Protein AF-0000000085119008 (afdb_homodimer)

Sequence (228 aa):
MEALIIVAHGSKIKSSNDEIIEISNKIKNKNENTFYAFLELSEPSFYDVLKEVVEKKYKKIKIFPYFLAAGKHVLADIPNIIKEFKTNHKDIEFTVLPHFGQCNGVEDLILSNSMEALIIVAHGSKIKSSNDEIIEISNKIKNKNENTFYAFLELSEPSFYDVLKEVVEKKYKKIKIFPYFLAAGKHVLADIPNIIKEFKTNHKDIEFTVLPHFGQCNGVEDLILSNS

Foldseek 3Di:
DEAEEEEEADDLDVVVVVVVVVVQVVVCVVVVRYHYAHCDNDDDHPLVVVVVSVVVVHQEYEYEYQDLDDDCCNPPVVVVSVVVVCVVCVRHHYHYDDYPNPDPCPVVVVVVVD/DEAEEEEEADDLDVVVVVVVVVVQVVVCVVPVRYHYAHCDNDDDHPLVVVVVSVVVVHQEYEYEYQDLDDDCCNPPVVVVSVVVVCVVCVRHHYHYDDYPNPDPCPVVVVVVVD

Organism: Aliarcobacter butzleri (strain RM4018) (NCBI:txid367737)

Solvent-accessible surface area (backbone atoms only — not comparable to full-atom values): 12170 Å² total; per-residue (Å²): 96,66,34,38,35,39,37,31,57,53,41,87,48,63,68,30,44,48,52,53,51,51,47,42,50,58,37,22,76,80,38,76,51,44,45,65,25,11,73,38,77,39,82,54,37,44,68,58,47,49,52,51,48,55,72,71,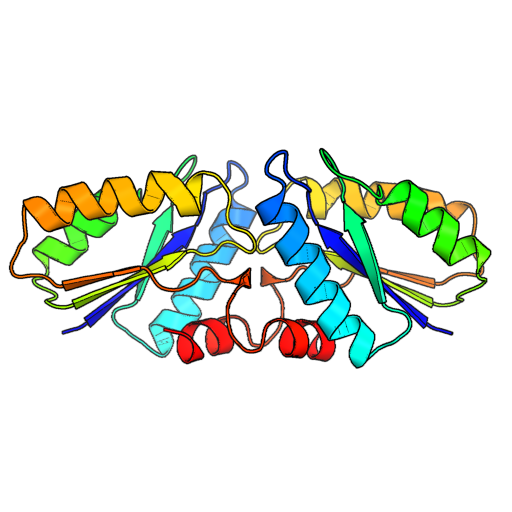63,41,40,30,41,35,34,37,38,63,33,68,53,61,48,65,57,65,72,41,54,52,55,53,57,49,49,58,49,44,74,77,33,75,82,39,48,77,44,80,45,73,33,49,56,67,37,80,56,51,51,57,46,52,58,74,65,103,98,66,34,38,36,40,38,31,57,51,41,87,48,62,68,27,44,48,52,54,52,50,46,44,50,60,36,22,76,80,38,76,50,44,45,66,24,10,72,38,76,39,82,55,37,44,68,59,46,50,53,53,47,55,72,69,63,41,40,32,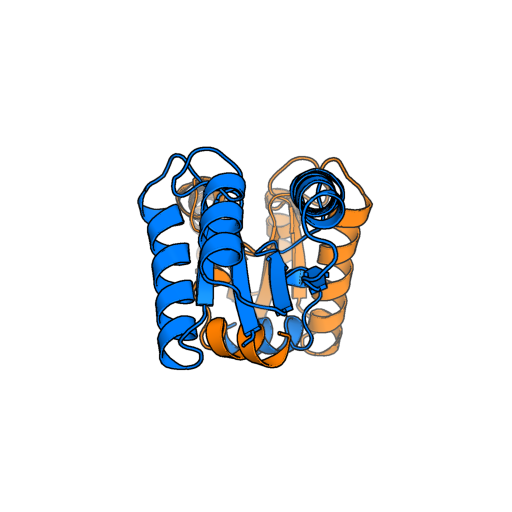40,36,34,36,39,62,34,68,52,60,48,64,57,64,72,41,53,50,56,54,56,50,49,59,51,44,72,77,34,77,82,38,46,77,44,80,44,73,35,49,54,68,38,80,56,50,53,58,46,52,56,74,63,102

Structure (mmCIF, N/CA/C/O backbone):
data_AF-0000000085119008-model_v1
#
loop_
_entity.id
_entity.type
_entity.pdbx_description
1 polymer 'Cobalamin biosynthesis protein CbiX'
#
loop_
_atom_site.group_PDB
_atom_site.id
_atom_site.type_symbol
_atom_site.label_atom_id
_atom_site.label_alt_id
_atom_site.label_comp_id
_atom_site.label_asym_id
_atom_site.label_entity_id
_atom_site.label_seq_id
_atom_site.pdbx_PDB_ins_code
_atom_site.Cartn_x
_atom_site.Cartn_y
_atom_site.Cartn_z
_atom_site.occupancy
_atom_site.B_iso_or_equiv
_atom_site.auth_seq_id
_atom_site.auth_comp_id
_atom_site.auth_asym_id
_atom_site.auth_atom_id
_atom_site.pdbx_PDB_model_num
ATOM 1 N N . MET A 1 1 ? -2.129 20.234 20.281 1 86.62 1 MET A N 1
ATOM 2 C CA . MET A 1 1 ? -2.947 19.234 19.609 1 86.62 1 MET A CA 1
ATOM 3 C C . MET A 1 1 ? -2.236 18.703 18.375 1 86.62 1 MET A C 1
ATOM 5 O O . MET A 1 1 ? -1.414 19.391 17.766 1 86.62 1 MET A O 1
ATOM 9 N N . GLU A 1 2 ? -2.383 17.422 18.094 1 95.75 2 GLU A N 1
ATOM 10 C CA . GLU A 1 2 ? -1.682 16.75 17 1 95.75 2 GLU A CA 1
ATOM 11 C C . GLU A 1 2 ? -2.654 16.297 15.914 1 95.75 2 GLU A C 1
ATOM 13 O O . GLU A 1 2 ? -3.75 15.828 16.203 1 95.75 2 GLU A O 1
ATOM 18 N N . ALA A 1 3 ? -2.23 16.562 14.68 1 97.69 3 ALA A N 1
ATOM 19 C CA . ALA A 1 3 ? -3.021 16.109 13.539 1 97.69 3 ALA A CA 1
ATOM 20 C C . ALA A 1 3 ? -2.271 15.047 12.742 1 97.69 3 ALA A C 1
ATOM 22 O O . ALA A 1 3 ? -1.038 15.047 12.695 1 97.69 3 ALA A O 1
ATOM 23 N N . LEU A 1 4 ? -3.008 14.117 12.211 1 98.31 4 LEU A N 1
ATOM 24 C CA . LEU A 1 4 ? -2.494 13.117 11.289 1 98.31 4 LEU A CA 1
ATOM 25 C C . LEU A 1 4 ? -3.113 13.289 9.906 1 98.31 4 LEU A C 1
ATOM 27 O O . LEU A 1 4 ? -4.336 13.344 9.766 1 98.31 4 LEU A O 1
ATOM 31 N N . ILE A 1 5 ? -2.238 13.469 8.922 1 98.44 5 ILE A N 1
ATOM 32 C CA . ILE A 1 5 ? -2.727 13.57 7.555 1 98.44 5 ILE A CA 1
ATOM 33 C C . ILE A 1 5 ? -2.287 12.344 6.758 1 98.44 5 ILE A C 1
ATOM 35 O O . ILE A 1 5 ? -1.089 12.109 6.57 1 98.44 5 ILE A O 1
ATOM 39 N N . ILE A 1 6 ? -3.273 11.547 6.301 1 98.25 6 ILE A N 1
ATOM 40 C CA . ILE A 1 6 ? -3.01 10.453 5.375 1 98.25 6 ILE A CA 1
ATOM 41 C C . ILE A 1 6 ? -2.955 10.984 3.947 1 98.25 6 ILE A C 1
ATOM 43 O O . ILE A 1 6 ? -3.949 11.5 3.43 1 98.25 6 ILE A O 1
ATOM 47 N N . VAL A 1 7 ? -1.794 10.82 3.277 1 98.19 7 VAL A N 1
ATOM 48 C CA . VAL A 1 7 ? -1.639 11.398 1.947 1 98.19 7 VAL A CA 1
ATOM 49 C C . VAL A 1 7 ? -1.483 10.289 0.912 1 98.19 7 VAL A C 1
ATOM 51 O O . VAL A 1 7 ? -0.557 9.477 0.996 1 98.19 7 VAL A O 1
ATOM 54 N N . ALA A 1 8 ? -2.367 10.273 0.006 1 96.06 8 ALA A N 1
ATOM 55 C CA . ALA A 1 8 ? -2.346 9.297 -1.079 1 96.06 8 ALA A CA 1
ATOM 56 C C . ALA A 1 8 ? -2.141 9.977 -2.428 1 96.06 8 ALA A C 1
ATOM 58 O O . ALA A 1 8 ? -2.182 11.211 -2.521 1 96.06 8 ALA A O 1
ATOM 59 N N . HIS A 1 9 ? -1.829 9.219 -3.385 1 92.44 9 HIS A N 1
ATOM 60 C CA . HIS A 1 9 ? -1.593 9.766 -4.719 1 92.44 9 HIS A CA 1
ATOM 61 C C . HIS A 1 9 ? -2.854 10.414 -5.281 1 92.44 9 HIS A C 1
ATOM 63 O O . HIS A 1 9 ? -2.832 11.578 -5.684 1 92.44 9 HIS A O 1
ATOM 69 N N . GLY A 1 10 ? -3.943 9.781 -5.344 1 92.38 10 GLY A N 1
ATOM 70 C CA . GLY A 1 10 ? -5.195 10.086 -6.016 1 92.38 10 GLY A CA 1
ATOM 71 C C . GLY A 1 10 ? -5.359 9.359 -7.336 1 92.38 10 GLY A C 1
ATOM 72 O O . GLY A 1 10 ? -4.375 8.945 -7.949 1 92.38 10 GLY A O 1
ATOM 73 N N . SER A 1 11 ? -6.602 9.094 -7.723 1 89.81 11 SER A N 1
ATOM 74 C CA . SER A 1 11 ? -6.918 8.336 -8.93 1 89.81 11 SER A CA 1
ATOM 75 C C . SER A 1 11 ? -8.086 8.961 -9.688 1 89.81 11 SER A C 1
ATOM 77 O O . SER A 1 11 ? -8.922 9.633 -9.094 1 89.81 11 SER A O 1
ATOM 79 N N . LYS A 1 12 ? -8.125 8.68 -11.023 1 90.88 12 LYS A N 1
ATOM 80 C CA . LYS A 1 12 ? -9.289 9.07 -11.805 1 90.88 12 LYS A CA 1
ATOM 81 C C . LYS A 1 12 ? -10.484 8.164 -11.508 1 90.88 12 LYS A C 1
ATOM 83 O O . LYS A 1 12 ? -11.625 8.516 -11.812 1 90.88 12 LYS A O 1
ATOM 88 N N . ILE A 1 13 ? -10.148 7.012 -10.969 1 88.25 13 ILE A N 1
ATOM 89 C CA . ILE A 1 13 ? -11.18 6.043 -10.617 1 88.25 13 ILE A CA 1
ATOM 90 C C . ILE A 1 13 ? -11.758 6.375 -9.242 1 88.25 13 ILE A C 1
ATOM 92 O O . ILE A 1 13 ? -11.07 6.23 -8.227 1 88.25 13 ILE A O 1
ATOM 96 N N . LYS A 1 14 ? -13.016 6.66 -9.172 1 92.25 14 LYS A N 1
ATOM 97 C CA . LYS A 1 14 ? -13.672 7.137 -7.957 1 92.25 14 LYS A CA 1
ATOM 98 C C . LYS A 1 14 ? -13.625 6.078 -6.859 1 92.25 14 LYS A C 1
ATOM 100 O O . LYS A 1 14 ? -13.422 6.398 -5.688 1 92.25 14 LYS A O 1
ATOM 105 N N . SER A 1 15 ? -13.836 4.891 -7.219 1 91.06 15 SER A N 1
ATOM 106 C CA . SER A 1 15 ? -13.883 3.828 -6.219 1 91.06 15 SER A CA 1
ATOM 107 C C . SER A 1 15 ? -12.539 3.664 -5.52 1 91.06 15 SER A C 1
ATOM 109 O O . SER A 1 15 ? -12.484 3.305 -4.344 1 91.06 15 SER A O 1
ATOM 111 N N . SER A 1 16 ? -11.453 3.873 -6.227 1 90.5 16 SER A N 1
ATOM 112 C CA . SER A 1 16 ? -10.117 3.842 -5.637 1 90.5 16 SER A CA 1
ATOM 113 C C . SER A 1 16 ? -9.953 4.922 -4.574 1 90.5 16 SER A C 1
ATOM 115 O O . SER A 1 16 ? -9.422 4.66 -3.492 1 90.5 16 SER A O 1
ATOM 117 N N . ASN A 1 17 ? -10.406 6.121 -4.867 1 94.5 17 ASN A N 1
ATOM 118 C CA . ASN A 1 17 ? -10.352 7.219 -3.908 1 94.5 17 ASN A CA 1
ATOM 119 C C . ASN A 1 17 ? -11.266 6.957 -2.709 1 94.5 17 ASN A C 1
ATOM 121 O O . ASN A 1 17 ? -10.906 7.289 -1.575 1 94.5 17 ASN A O 1
ATOM 125 N N . ASP A 1 18 ? -12.406 6.344 -2.951 1 95.62 18 ASP A N 1
ATOM 126 C CA . ASP A 1 18 ? -13.352 6.023 -1.886 1 95.62 18 ASP A CA 1
ATOM 127 C C . ASP A 1 18 ? -12.727 5.078 -0.861 1 95.62 18 ASP A C 1
ATOM 129 O O . ASP A 1 18 ? -13.023 5.168 0.333 1 95.62 18 ASP A O 1
ATOM 133 N N . GLU A 1 19 ? -11.922 4.215 -1.289 1 94.12 19 GLU A N 1
ATOM 134 C CA . GLU A 1 19 ? -11.242 3.295 -0.38 1 94.12 19 GLU A CA 1
ATOM 135 C C . GLU A 1 19 ? -10.336 4.043 0.591 1 94.12 19 GLU A C 1
ATOM 137 O O . GLU A 1 19 ? -10.273 3.711 1.775 1 94.12 19 GLU A O 1
ATOM 142 N N . ILE A 1 20 ? -9.648 5.039 0.081 1 94.69 20 ILE A N 1
ATOM 143 C CA . ILE A 1 20 ? -8.773 5.852 0.917 1 94.69 20 ILE A CA 1
ATOM 144 C C . ILE A 1 20 ? -9.602 6.609 1.95 1 94.69 20 ILE A C 1
ATOM 146 O O . ILE A 1 20 ? -9.234 6.676 3.125 1 94.69 20 ILE A O 1
ATOM 150 N N . ILE A 1 21 ? -10.703 7.145 1.499 1 96.81 21 ILE A N 1
ATOM 151 C CA . ILE A 1 21 ? -11.602 7.887 2.373 1 96.81 21 ILE A CA 1
ATOM 152 C C . ILE A 1 21 ? -12.133 6.965 3.467 1 96.81 21 ILE A C 1
ATOM 154 O O . ILE A 1 21 ? -12.148 7.332 4.645 1 96.81 21 ILE A O 1
ATOM 158 N N . GLU A 1 22 ? -12.445 5.758 3.082 1 96.25 22 GLU A N 1
ATOM 159 C CA . GLU A 1 22 ? -12.992 4.793 4.035 1 96.25 22 GLU A CA 1
ATOM 160 C C . GLU A 1 22 ? -11.961 4.434 5.102 1 96.25 22 GLU A C 1
ATOM 162 O O . GLU A 1 22 ? -12.273 4.41 6.293 1 96.25 22 GLU A O 1
ATOM 167 N N . ILE A 1 23 ? -10.742 4.148 4.719 1 95.81 23 ILE A N 1
ATOM 168 C CA . ILE A 1 23 ? -9.688 3.803 5.668 1 95.81 23 ILE A CA 1
ATOM 169 C C . ILE A 1 23 ? -9.406 4.992 6.586 1 95.81 23 ILE A C 1
ATOM 171 O O . ILE A 1 23 ? -9.211 4.82 7.793 1 95.81 23 ILE A O 1
ATOM 175 N N . SER A 1 24 ? -9.391 6.199 5.988 1 97.12 24 SER A N 1
ATOM 176 C CA . SER A 1 24 ? -9.164 7.406 6.773 1 97.12 24 SER A CA 1
ATOM 177 C C . SER A 1 24 ? -10.266 7.609 7.812 1 97.12 24 SER A C 1
ATOM 179 O O . SER A 1 24 ? -9.984 8.008 8.945 1 97.12 24 SER A O 1
ATOM 181 N N . ASN A 1 25 ? -11.477 7.312 7.398 1 97 25 ASN A N 1
ATOM 182 C CA . ASN A 1 25 ? -12.602 7.434 8.32 1 97 25 ASN A CA 1
ATOM 183 C C . ASN A 1 25 ? -12.492 6.43 9.469 1 97 25 ASN A C 1
ATOM 185 O O . ASN A 1 25 ? -12.805 6.758 10.609 1 97 25 ASN A O 1
ATOM 189 N N . LYS A 1 26 ? -12.086 5.254 9.148 1 96.44 26 LYS A N 1
ATOM 190 C CA . LYS A 1 26 ? -11.875 4.25 10.188 1 96.44 26 LYS A CA 1
ATOM 191 C C . LYS A 1 26 ? -10.82 4.711 11.188 1 96.44 26 LYS A C 1
ATOM 193 O O . LYS A 1 26 ? -10.969 4.508 12.398 1 96.44 26 LYS A O 1
ATOM 198 N N . ILE A 1 27 ? -9.781 5.316 10.68 1 97 27 ILE A N 1
ATOM 199 C CA . ILE A 1 27 ? -8.719 5.828 11.539 1 97 27 ILE A CA 1
ATOM 200 C C . ILE A 1 27 ? -9.242 6.996 12.367 1 97 27 ILE A C 1
ATOM 202 O O . ILE A 1 27 ? -8.938 7.109 13.555 1 97 27 ILE A O 1
ATOM 206 N N . LYS A 1 28 ? -10.039 7.867 11.703 1 96.94 28 LYS A N 1
ATOM 207 C CA . LYS A 1 28 ? -10.602 9.039 12.359 1 96.94 28 LYS A CA 1
ATOM 208 C C . LYS A 1 28 ? -11.461 8.641 13.562 1 96.94 28 LYS A C 1
ATOM 210 O O . LYS A 1 28 ? -11.508 9.359 14.562 1 96.94 28 LYS A O 1
ATOM 215 N N . ASN A 1 29 ? -12.117 7.492 13.477 1 96.06 29 ASN A N 1
ATOM 216 C CA . ASN A 1 29 ? -12.945 6.98 14.562 1 96.06 29 ASN A CA 1
ATOM 217 C C . ASN A 1 29 ? -12.109 6.664 15.805 1 96.06 29 ASN A C 1
ATOM 219 O O . ASN A 1 29 ? -12.617 6.691 16.922 1 96.06 29 ASN A O 1
ATOM 223 N N . LYS A 1 30 ? -10.797 6.453 15.648 1 94.38 30 LYS A N 1
ATOM 224 C CA . LYS A 1 30 ? -9.883 6.129 16.734 1 94.38 30 LYS A CA 1
ATOM 225 C C . LYS A 1 30 ? -9 7.32 17.094 1 94.38 30 LYS A C 1
ATOM 227 O O . LYS A 1 30 ? -8.5 7.422 18.219 1 94.38 30 LYS A O 1
ATOM 232 N N . ASN A 1 31 ? -8.781 8.109 16.109 1 94.94 31 ASN A N 1
ATOM 233 C CA . ASN A 1 31 ? -8.016 9.352 16.203 1 94.94 31 ASN A CA 1
ATOM 234 C C . ASN A 1 31 ? -8.719 10.5 15.484 1 94.94 31 ASN A C 1
ATOM 236 O O . ASN A 1 31 ? -8.508 10.703 14.289 1 94.94 31 ASN A O 1
ATOM 240 N N . GLU A 1 32 ? -9.414 11.305 16.219 1 94 32 GLU A N 1
ATOM 241 C CA . GLU A 1 32 ? -10.367 12.266 15.664 1 94 32 GLU A CA 1
ATOM 242 C C . GLU A 1 32 ? -9.648 13.328 14.836 1 94 32 GLU A C 1
ATOM 244 O O . GLU A 1 32 ? -10.25 13.953 13.953 1 94 32 GLU A O 1
ATOM 249 N N . ASN A 1 33 ? -8.43 13.586 15.047 1 96.88 33 ASN A N 1
ATOM 250 C CA . ASN A 1 33 ? -7.684 14.602 14.32 1 96.88 33 ASN A CA 1
ATOM 251 C C . ASN A 1 33 ? -6.969 14.016 13.109 1 96.88 33 ASN A C 1
ATOM 253 O O . ASN A 1 33 ? -5.809 14.344 12.852 1 96.88 33 ASN A O 1
ATOM 257 N N . THR A 1 34 ? -7.617 13.062 12.438 1 97.88 34 THR A N 1
ATOM 258 C CA . THR A 1 34 ? -7.094 12.453 11.219 1 97.88 34 THR A CA 1
ATOM 259 C C . THR A 1 34 ? -7.734 13.07 9.984 1 97.88 34 THR A C 1
ATOM 261 O O . THR A 1 34 ? -8.953 13.234 9.93 1 97.88 34 THR A O 1
ATOM 264 N N . PHE A 1 35 ? -6.926 13.438 9.094 1 98.19 35 PHE A N 1
ATOM 265 C CA . PHE A 1 35 ? -7.328 13.984 7.805 1 98.19 35 PHE A CA 1
ATOM 266 C C . PHE A 1 35 ? -6.785 13.133 6.664 1 98.19 35 PHE A C 1
ATOM 268 O O . PHE A 1 35 ? -5.934 12.273 6.879 1 98.19 35 PHE A O 1
ATOM 275 N N . TYR A 1 36 ? -7.387 13.328 5.461 1 98.5 36 TYR A N 1
ATOM 276 C CA . TYR A 1 36 ? -6.832 12.703 4.266 1 98.5 36 TYR A CA 1
ATOM 277 C C . TYR A 1 36 ? -6.672 13.727 3.145 1 98.5 36 TYR A C 1
ATOM 279 O O . TYR A 1 36 ? -7.355 14.75 3.129 1 98.5 36 TYR A O 1
ATOM 287 N N . ALA A 1 37 ? -5.734 13.477 2.291 1 98.5 37 ALA A N 1
ATOM 288 C CA . ALA A 1 37 ? -5.473 14.344 1.146 1 98.5 37 ALA A CA 1
ATOM 289 C C . ALA A 1 37 ? -4.91 13.555 -0.028 1 98.5 37 ALA A C 1
ATOM 291 O O . ALA A 1 37 ? -4.422 12.43 0.148 1 98.5 37 ALA A O 1
ATOM 292 N N . PHE A 1 38 ? -5.008 14.156 -1.209 1 97.44 38 PHE A N 1
ATOM 293 C CA . PHE A 1 38 ? -4.477 13.57 -2.434 1 97.44 38 PHE A CA 1
ATOM 294 C C . PHE A 1 38 ? -3.424 14.477 -3.059 1 97.44 38 PHE A C 1
ATOM 296 O O . PHE A 1 38 ? -3.518 15.703 -2.965 1 97.44 38 PHE A O 1
ATOM 303 N N . LEU A 1 39 ? -2.426 13.852 -3.648 1 96.88 39 LEU A N 1
ATOM 304 C CA . LEU A 1 39 ? -1.381 14.633 -4.301 1 96.88 39 LEU A CA 1
ATOM 305 C C . LEU A 1 39 ? -1.836 15.109 -5.676 1 96.88 39 LEU A C 1
ATOM 307 O O . LEU A 1 39 ? -1.526 16.234 -6.082 1 96.88 39 LEU A O 1
ATOM 311 N N . GLU A 1 40 ? -2.496 14.195 -6.344 1 95.06 40 GLU A N 1
ATOM 312 C CA . GLU A 1 40 ? -2.926 14.484 -7.707 1 95.06 40 GLU A CA 1
ATOM 313 C C . GLU A 1 40 ? -4.238 13.781 -8.031 1 95.06 40 GLU A C 1
ATOM 315 O O . GLU A 1 40 ? -4.652 12.867 -7.324 1 95.06 40 GLU A O 1
ATOM 320 N N . LEU A 1 41 ? -5.059 14.289 -9.07 1 94.31 41 LEU A N 1
ATOM 321 C CA . LEU A 1 41 ? -6.156 13.633 -9.781 1 94.31 41 LEU A CA 1
ATOM 322 C C . LEU A 1 41 ? -7.418 13.617 -8.93 1 94.31 41 LEU A C 1
ATOM 324 O O . LEU A 1 41 ? -8.5 13.281 -9.414 1 94.31 41 LEU A O 1
ATOM 328 N N . SER A 1 42 ? -7.242 13.906 -7.586 1 94.94 42 SER A N 1
ATOM 329 C CA . SER A 1 42 ? -8.414 13.883 -6.723 1 94.94 42 SER A CA 1
ATOM 330 C C . SER A 1 42 ? -8.352 14.977 -5.668 1 94.94 42 SER A C 1
ATOM 332 O O . SER A 1 42 ? -7.328 15.648 -5.523 1 94.94 42 SER A O 1
ATOM 334 N N . GLU A 1 43 ? -9.516 15.258 -5.094 1 96.81 43 GLU A N 1
ATOM 335 C CA . GLU A 1 43 ? -9.641 16.25 -4.023 1 96.81 43 GLU A CA 1
ATOM 336 C C . GLU A 1 43 ? -10.016 15.586 -2.703 1 96.81 43 GLU A C 1
ATOM 338 O O . GLU A 1 43 ? -10.641 14.516 -2.689 1 96.81 43 GLU A O 1
ATOM 343 N N . PRO A 1 44 ? -9.656 16.266 -1.5 1 98.19 44 PRO A N 1
ATOM 344 C CA . PRO A 1 44 ? -8.93 17.516 -1.341 1 98.19 44 PRO A CA 1
ATOM 345 C C . PRO A 1 44 ? -7.438 17.391 -1.62 1 98.19 44 PRO A C 1
ATOM 347 O O . PRO A 1 44 ? -6.855 16.328 -1.396 1 98.19 44 PRO A O 1
ATOM 350 N N . SER A 1 45 ? -6.785 18.469 -2.154 1 98.19 45 SER A N 1
ATOM 351 C CA . SER A 1 45 ? -5.348 18.453 -2.4 1 98.19 45 SER A CA 1
ATOM 352 C C . SER A 1 45 ? -4.562 18.484 -1.094 1 98.19 45 SER A C 1
ATOM 354 O O . SER A 1 45 ? -5.031 19.031 -0.096 1 98.19 45 SER A O 1
ATOM 356 N N . PHE A 1 46 ? -3.373 17.938 -1.088 1 98.19 46 PHE A N 1
ATOM 357 C CA . PHE A 1 46 ? -2.496 17.953 0.078 1 98.19 46 PHE A CA 1
ATOM 358 C C . PHE A 1 46 ? -2.221 19.375 0.54 1 98.19 46 PHE A C 1
ATOM 360 O O . PHE A 1 46 ? -2.268 19.656 1.737 1 98.19 46 PHE A O 1
ATOM 367 N N . TYR A 1 47 ? -2.008 20.297 -0.402 1 97 47 TYR A N 1
ATOM 368 C CA . TYR A 1 47 ? -1.754 21.688 -0.099 1 97 47 TYR A CA 1
ATOM 369 C C . TYR A 1 47 ? -2.934 22.312 0.638 1 97 47 TYR A C 1
ATOM 371 O O . TYR A 1 47 ? -2.756 22.969 1.668 1 97 47 TYR A O 1
ATOM 379 N N . ASP A 1 48 ? -4.117 22.125 0.167 1 97.69 48 ASP A N 1
ATOM 380 C CA . ASP A 1 48 ? -5.32 22.703 0.767 1 97.69 48 ASP A CA 1
ATOM 381 C C . ASP A 1 48 ? -5.547 22.141 2.174 1 97.69 48 ASP A C 1
ATOM 383 O O . ASP A 1 48 ? -5.953 22.875 3.076 1 97.69 48 ASP A O 1
ATOM 387 N N . VAL A 1 49 ? -5.336 20.844 2.377 1 98.25 49 VAL A N 1
ATOM 388 C CA . VAL A 1 49 ? -5.527 20.219 3.684 1 98.25 49 VAL A CA 1
ATOM 389 C C . VAL A 1 49 ? -4.496 20.766 4.668 1 98.25 49 VAL A C 1
ATOM 391 O O . VAL A 1 49 ? -4.816 21.031 5.828 1 98.25 49 VAL A O 1
ATOM 394 N N . LEU A 1 50 ? -3.248 20.922 4.195 1 97.56 50 LEU A N 1
ATOM 395 C CA . LEU A 1 50 ? -2.217 21.516 5.043 1 97.56 50 LEU A CA 1
ATOM 396 C C . LEU A 1 50 ? -2.619 22.906 5.5 1 97.56 50 LEU A C 1
ATOM 398 O O . LEU A 1 50 ? -2.479 23.25 6.676 1 97.56 50 LEU A O 1
ATOM 402 N N . LYS A 1 51 ? -3.107 23.656 4.578 1 96.5 51 LYS A N 1
ATOM 403 C CA . LYS A 1 51 ? -3.564 25 4.91 1 96.5 51 LYS A CA 1
ATOM 404 C C . LYS A 1 51 ? -4.656 24.969 5.973 1 96.5 51 LYS A C 1
ATOM 406 O O . LYS A 1 51 ? -4.613 25.719 6.941 1 96.5 51 LYS A O 1
ATOM 411 N N . GLU A 1 52 ? -5.574 24.094 5.746 1 97 52 GLU A N 1
ATOM 412 C CA . GLU A 1 52 ? -6.684 23.938 6.684 1 97 52 GLU A CA 1
ATOM 413 C C . GLU A 1 52 ? -6.18 23.562 8.078 1 97 52 GLU A C 1
ATOM 415 O O . GLU A 1 52 ? -6.609 24.156 9.07 1 97 52 GLU A O 1
ATOM 420 N N . VAL A 1 53 ? -5.273 22.625 8.219 1 96.88 53 VAL A N 1
ATOM 421 C CA . VAL A 1 53 ? -4.785 22.094 9.484 1 96.88 53 VAL A CA 1
ATOM 422 C C . VAL A 1 53 ? -3.951 23.156 10.203 1 96.88 53 VAL A C 1
ATOM 424 O O . VAL A 1 53 ? -4.031 23.281 11.43 1 96.88 53 VAL A O 1
ATOM 427 N N . VAL A 1 54 ? -3.213 23.875 9.414 1 95.19 54 VAL A N 1
ATOM 428 C CA . VAL A 1 54 ? -2.41 24.953 9.992 1 95.19 54 VAL A CA 1
ATOM 429 C C . VAL A 1 54 ? -3.326 26.031 10.57 1 95.19 54 VAL A C 1
ATOM 431 O O . VAL A 1 54 ? -3.051 26.578 11.641 1 95.19 54 VAL A O 1
ATOM 434 N N . GLU A 1 55 ? -4.379 26.312 9.898 1 94.12 55 GLU A N 1
ATOM 435 C CA . GLU A 1 55 ? -5.328 27.344 10.328 1 94.12 55 GLU A CA 1
ATOM 436 C C . GLU A 1 55 ? -6.047 26.922 11.609 1 94.12 55 GLU A C 1
ATOM 438 O O . GLU A 1 55 ? -6.453 27.766 12.406 1 94.12 55 GLU A O 1
ATOM 443 N N . LYS A 1 56 ? -6.188 25.656 11.852 1 93.81 56 LYS A N 1
ATOM 444 C CA . LYS A 1 56 ? -6.859 25.125 13.039 1 93.81 56 LYS A CA 1
ATOM 445 C C . LYS A 1 56 ? -5.91 25.094 14.234 1 93.81 56 LYS A C 1
ATOM 447 O O . LYS A 1 56 ? -6.277 24.594 15.305 1 93.81 56 LYS A O 1
ATOM 452 N N . LYS A 1 57 ? -4.648 25.516 14.086 1 90.25 57 LYS A N 1
ATOM 453 C CA . LYS A 1 57 ? -3.65 25.766 15.117 1 90.25 57 LYS A CA 1
ATOM 454 C C . LYS A 1 57 ? -3.16 24.469 15.742 1 90.25 57 LYS A C 1
ATOM 456 O O . LYS A 1 57 ? -2.951 24.406 16.953 1 90.25 57 LYS A O 1
ATOM 461 N N . TYR A 1 58 ? -3.209 23.406 15 1 93.44 58 TYR A N 1
ATOM 462 C CA . TYR A 1 58 ? -2.467 22.219 15.43 1 93.44 58 TYR A CA 1
ATOM 463 C C . TYR A 1 58 ? -0.98 22.531 15.562 1 93.44 58 TYR A C 1
ATOM 465 O O . TYR A 1 58 ? -0.408 23.234 14.727 1 93.44 58 TYR A O 1
ATOM 473 N N . LYS A 1 59 ? -0.368 22.094 16.594 1 94.69 59 LYS A N 1
ATOM 474 C CA . LYS A 1 59 ? 1.036 22.406 16.828 1 94.69 59 LYS A CA 1
ATOM 475 C C . LYS A 1 59 ? 1.948 21.297 16.312 1 94.69 59 LYS A C 1
ATOM 477 O O . LYS A 1 59 ? 3.154 21.5 16.156 1 94.69 59 LYS A O 1
ATOM 482 N N . LYS A 1 60 ? 1.448 20.125 16.188 1 97.38 60 LYS A N 1
ATOM 483 C CA . LYS A 1 60 ? 2.156 18.984 15.617 1 97.38 60 LYS A CA 1
ATOM 484 C C . LYS A 1 60 ? 1.353 18.344 14.492 1 97.38 60 LYS A C 1
ATOM 486 O O . LYS A 1 60 ? 0.195 17.969 14.68 1 97.38 60 LYS A O 1
ATOM 491 N N . ILE A 1 61 ? 1.979 18.297 13.32 1 97.94 61 ILE A N 1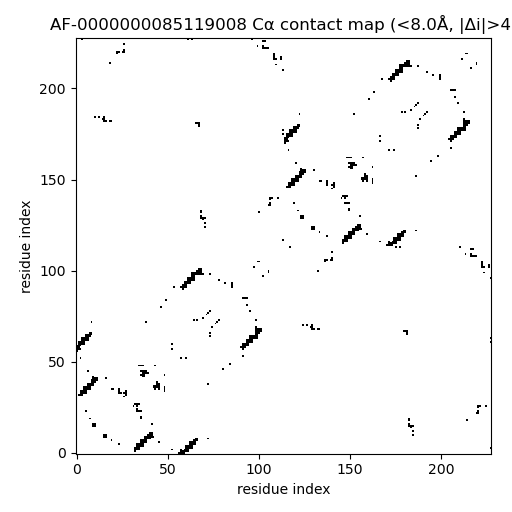
ATOM 492 C CA . ILE A 1 61 ? 1.325 17.719 12.148 1 97.94 61 ILE A CA 1
ATOM 493 C C . ILE A 1 61 ? 2.152 16.547 11.625 1 97.94 61 ILE A C 1
ATOM 495 O O . ILE A 1 61 ? 3.287 16.734 11.18 1 97.94 61 ILE A O 1
ATOM 499 N N . LYS A 1 62 ? 1.576 15.336 11.734 1 98.19 62 LYS A N 1
ATOM 500 C CA . LYS A 1 62 ? 2.186 14.133 11.18 1 98.19 62 LYS A CA 1
ATOM 501 C C . LYS A 1 62 ? 1.605 13.797 9.812 1 98.19 62 LYS A C 1
ATOM 503 O O . LYS A 1 62 ? 0.389 13.859 9.609 1 98.19 62 LYS A O 1
ATOM 508 N N . ILE A 1 63 ? 2.527 13.516 8.914 1 98.19 63 ILE A N 1
ATOM 509 C CA . ILE A 1 63 ? 2.139 13.156 7.555 1 98.19 63 ILE A CA 1
ATOM 510 C C . ILE A 1 63 ? 2.455 11.688 7.305 1 98.19 63 ILE A C 1
ATOM 512 O O . ILE A 1 63 ? 3.602 11.258 7.457 1 98.19 63 ILE A O 1
ATOM 516 N N . PHE A 1 64 ? 1.437 10.969 6.961 1 98.12 64 PHE A N 1
ATOM 517 C CA . PHE A 1 64 ? 1.611 9.555 6.648 1 98.12 64 PHE A CA 1
ATOM 518 C C . PHE A 1 64 ? 1.465 9.305 5.152 1 98.12 64 PHE A C 1
ATOM 520 O O . PHE A 1 64 ? 0.353 9.32 4.621 1 98.12 64 PHE A O 1
ATOM 527 N N . PRO A 1 65 ? 2.633 9.047 4.52 1 97.94 65 PRO A N 1
ATOM 528 C CA . PRO A 1 65 ? 2.533 8.688 3.1 1 97.94 65 PRO A CA 1
ATOM 529 C C . PRO A 1 65 ? 1.88 7.328 2.877 1 97.94 65 PRO A C 1
ATOM 531 O O . PRO A 1 65 ? 2.461 6.297 3.227 1 97.94 65 PRO A O 1
ATOM 534 N N . TYR A 1 66 ? 0.683 7.332 2.311 1 97 66 TYR A N 1
ATOM 535 C CA . TYR A 1 66 ? -0.062 6.109 2.02 1 97 66 TYR A CA 1
ATOM 536 C C . TYR A 1 66 ? 0.402 5.488 0.708 1 97 66 TYR A C 1
ATOM 538 O O . TYR A 1 66 ? -0.362 5.418 -0.257 1 97 66 TYR A O 1
ATOM 546 N N . PHE A 1 67 ? 1.68 5.047 0.728 1 94.12 67 PHE A N 1
ATOM 547 C CA . PHE A 1 67 ? 2.391 4.453 -0.4 1 94.12 67 PHE A CA 1
ATOM 548 C C . PHE A 1 67 ? 3.133 3.193 0.028 1 94.12 67 PHE A C 1
ATOM 550 O O . PHE A 1 67 ? 3.711 3.148 1.115 1 94.12 67 PHE A O 1
ATOM 557 N N . LEU A 1 68 ? 3.109 2.219 -0.803 1 93.31 68 LEU A N 1
ATOM 558 C CA . LEU A 1 68 ? 3.738 0.945 -0.467 1 93.31 68 LEU A CA 1
ATOM 559 C C . LEU A 1 68 ? 5.227 0.974 -0.786 1 93.31 68 LEU A C 1
ATOM 561 O O . LEU A 1 68 ? 5.988 0.137 -0.294 1 93.31 68 LEU A O 1
ATOM 565 N N . ALA A 1 69 ? 5.66 1.834 -1.681 1 88.81 69 ALA A N 1
ATOM 566 C CA . ALA A 1 69 ? 7.059 2.021 -2.057 1 88.81 69 ALA A CA 1
ATOM 567 C C . ALA A 1 69 ? 7.371 3.496 -2.291 1 88.81 69 ALA A C 1
ATOM 569 O O . ALA A 1 69 ? 6.469 4.289 -2.578 1 88.81 69 ALA A O 1
ATOM 570 N N . ALA A 1 70 ? 8.625 3.801 -2.131 1 87.5 70 ALA A N 1
ATOM 571 C CA . ALA A 1 70 ? 9.023 5.203 -2.246 1 87.5 70 ALA A CA 1
ATOM 572 C C . ALA A 1 70 ? 9.367 5.559 -3.688 1 87.5 70 ALA A C 1
ATOM 574 O O . ALA A 1 70 ? 10.477 5.277 -4.152 1 87.5 70 ALA A O 1
ATOM 575 N N . GLY A 1 71 ? 8.453 6.098 -4.355 1 84.38 71 GLY A N 1
ATOM 576 C CA . GLY A 1 71 ? 8.734 6.723 -5.637 1 84.38 71 GLY A CA 1
ATOM 577 C C . GLY A 1 71 ? 8.906 8.227 -5.539 1 84.38 71 GLY A C 1
ATOM 578 O O . GLY A 1 71 ? 9.281 8.75 -4.484 1 84.38 71 GLY A O 1
ATOM 579 N N . LYS A 1 72 ? 8.695 8.891 -6.586 1 84.94 72 LYS A N 1
ATOM 580 C CA . LYS A 1 72 ? 8.906 10.328 -6.676 1 84.94 72 LYS A CA 1
ATOM 581 C C . LYS A 1 72 ? 8.008 11.078 -5.695 1 84.94 72 LYS A C 1
ATOM 583 O O . LYS A 1 72 ? 8.43 12.055 -5.078 1 84.94 72 LYS A O 1
ATOM 588 N N . HIS A 1 73 ? 6.801 10.633 -5.504 1 88.88 73 HIS A N 1
ATOM 589 C CA . HIS A 1 73 ? 5.863 11.305 -4.617 1 88.88 73 HIS A CA 1
ATOM 590 C C . HIS A 1 73 ? 6.344 11.266 -3.17 1 88.88 73 HIS A C 1
ATOM 592 O O . HIS A 1 73 ? 6.301 12.281 -2.467 1 88.88 73 HIS A O 1
ATOM 598 N N . VAL A 1 74 ? 6.875 10.219 -2.738 1 92 74 VAL A N 1
ATOM 599 C CA . VAL A 1 74 ? 7.309 10.031 -1.359 1 92 74 VAL A CA 1
ATOM 600 C C . VAL A 1 74 ? 8.656 10.711 -1.14 1 92 74 VAL A C 1
ATOM 602 O O . VAL A 1 74 ? 8.867 11.367 -0.115 1 92 74 VAL A O 1
ATOM 605 N N . LEU A 1 75 ? 9.484 10.703 -2.158 1 89.56 75 LEU A N 1
ATOM 606 C CA . LEU A 1 75 ? 10.867 11.125 -1.965 1 89.56 75 LEU A CA 1
ATOM 607 C C . LEU A 1 75 ? 11.023 12.617 -2.268 1 89.56 75 LEU A C 1
ATOM 609 O O . LEU A 1 75 ? 11.977 13.25 -1.801 1 89.56 75 LEU A O 1
ATOM 613 N N . ALA A 1 76 ? 10.078 13.141 -3.027 1 91.81 76 ALA A N 1
ATOM 614 C CA . ALA A 1 76 ? 10.312 14.508 -3.477 1 91.81 76 ALA A CA 1
ATOM 615 C C . ALA A 1 76 ? 9.062 15.375 -3.279 1 91.81 76 ALA A C 1
ATOM 617 O O . ALA A 1 76 ? 9.086 16.344 -2.52 1 91.81 76 ALA A O 1
ATOM 618 N N . ASP A 1 77 ? 7.953 14.992 -3.783 1 94.31 77 ASP A N 1
ATOM 619 C CA . ASP A 1 77 ? 6.785 15.867 -3.814 1 94.31 77 ASP A CA 1
ATOM 620 C C . ASP A 1 77 ? 6.297 16.188 -2.402 1 94.31 77 ASP A C 1
ATOM 622 O O . ASP A 1 77 ? 6.082 17.344 -2.061 1 94.31 77 ASP A O 1
ATOM 626 N N . ILE A 1 78 ? 6.164 15.219 -1.542 1 96.88 78 ILE A N 1
ATOM 627 C CA . ILE A 1 78 ? 5.641 15.406 -0.193 1 96.88 78 ILE A CA 1
ATOM 628 C C . ILE A 1 78 ? 6.625 16.234 0.634 1 96.88 78 ILE A C 1
ATOM 630 O O . ILE A 1 78 ? 6.258 17.266 1.196 1 96.88 78 ILE A O 1
ATOM 634 N N . PRO A 1 79 ? 7.875 15.859 0.675 1 95.81 79 PRO A N 1
ATOM 635 C CA . PRO A 1 79 ? 8.836 16.672 1.438 1 95.81 79 PRO A CA 1
ATOM 636 C C . PRO A 1 79 ? 8.914 18.109 0.956 1 95.81 79 PRO A C 1
ATOM 638 O O . PRO A 1 79 ? 9.039 19.031 1.769 1 95.81 79 PRO A O 1
ATOM 641 N N . ASN A 1 80 ? 8.781 18.344 -0.365 1 95.38 80 ASN A N 1
ATOM 642 C CA . ASN A 1 80 ? 8.859 19.688 -0.903 1 95.38 80 ASN A CA 1
ATOM 643 C C . ASN A 1 80 ? 7.684 20.547 -0.444 1 95.38 80 ASN A C 1
ATOM 645 O O . ASN A 1 80 ? 7.867 21.703 -0.065 1 95.38 80 ASN A O 1
ATOM 649 N N . ILE A 1 81 ? 6.551 19.984 -0.458 1 95.69 81 ILE A N 1
ATOM 650 C CA . ILE A 1 81 ? 5.355 20.719 -0.039 1 95.69 81 ILE A CA 1
ATOM 651 C C . ILE A 1 81 ? 5.453 21.062 1.446 1 95.69 81 ILE A C 1
ATOM 653 O O . ILE A 1 81 ? 5.16 22.188 1.852 1 95.69 81 ILE A O 1
ATOM 657 N N . ILE A 1 82 ? 5.938 20.156 2.27 1 96.56 82 ILE A N 1
ATOM 658 C CA . ILE A 1 82 ? 6.047 20.344 3.713 1 96.56 82 ILE A CA 1
ATOM 659 C C . ILE A 1 82 ? 7.082 21.422 4.016 1 96.56 82 ILE A C 1
ATOM 661 O O . ILE A 1 82 ? 6.891 22.234 4.918 1 96.56 82 ILE A O 1
ATOM 665 N N . LYS A 1 83 ? 8.156 21.344 3.234 1 95.25 83 LYS A N 1
ATOM 666 C CA . LYS A 1 83 ? 9.211 22.344 3.426 1 95.25 83 LYS A CA 1
ATOM 667 C C . LYS A 1 83 ? 8.664 23.766 3.277 1 95.25 83 LYS A C 1
ATOM 669 O O . LYS A 1 83 ? 9.016 24.656 4.047 1 95.25 83 LYS A O 1
ATOM 674 N N . GLU A 1 84 ? 7.855 23.938 2.32 1 93.5 84 GLU A N 1
ATOM 675 C CA . GLU A 1 84 ? 7.234 25.234 2.092 1 93.5 84 GLU A CA 1
ATOM 676 C C . GLU A 1 84 ? 6.41 25.672 3.301 1 93.5 84 GLU A C 1
ATOM 678 O O . GLU A 1 84 ? 6.492 26.828 3.729 1 93.5 84 GLU A O 1
ATOM 683 N N . PHE A 1 85 ? 5.691 24.797 3.943 1 95.5 85 PHE A N 1
ATOM 684 C CA . PHE A 1 85 ? 4.852 25.109 5.094 1 95.5 85 PHE A CA 1
ATOM 685 C C . PHE A 1 85 ? 5.703 25.312 6.344 1 95.5 85 PHE A C 1
ATOM 687 O O . PHE A 1 85 ? 5.414 26.203 7.156 1 95.5 85 PHE A O 1
ATOM 694 N N . LYS A 1 86 ? 6.793 24.531 6.484 1 95 86 LYS A N 1
ATOM 695 C CA . LYS A 1 86 ? 7.707 24.672 7.613 1 95 86 LYS A CA 1
ATOM 696 C C . LYS A 1 86 ? 8.344 26.062 7.645 1 95 86 LYS A C 1
ATOM 698 O O . LYS A 1 86 ? 8.508 26.641 8.719 1 95 86 LYS A O 1
ATOM 703 N N . THR A 1 87 ? 8.641 26.562 6.508 1 94.56 87 THR A N 1
ATOM 704 C CA . THR A 1 87 ? 9.297 27.859 6.383 1 94.56 87 THR A CA 1
ATOM 705 C C . THR A 1 87 ? 8.359 28.969 6.832 1 94.56 87 THR A C 1
ATOM 707 O O . THR A 1 87 ? 8.797 29.938 7.465 1 94.56 87 THR A O 1
ATOM 710 N N . ASN A 1 88 ? 7.086 28.766 6.641 1 93.69 88 ASN A N 1
ATOM 711 C CA . ASN A 1 88 ? 6.113 29.812 6.898 1 93.69 88 ASN A CA 1
ATOM 712 C C . ASN A 1 88 ? 5.453 29.656 8.266 1 93.69 88 ASN A C 1
ATOM 714 O O . ASN A 1 88 ? 4.754 30.547 8.734 1 93.69 88 ASN A O 1
ATOM 718 N N . HIS A 1 89 ? 5.695 28.469 8.914 1 95.06 89 HIS A N 1
ATOM 719 C CA . HIS A 1 89 ? 5.078 28.172 10.203 1 95.06 89 HIS A CA 1
ATOM 720 C C . HIS A 1 89 ? 6.078 27.516 11.148 1 95.06 89 HIS A C 1
ATOM 722 O O . HIS A 1 89 ? 5.91 26.344 11.516 1 95.06 89 HIS A O 1
ATOM 728 N N . LYS A 1 90 ? 6.949 28.25 11.672 1 93.31 90 LYS A N 1
ATOM 729 C CA . LYS A 1 90 ? 8.07 27.75 12.461 1 93.31 90 LYS A CA 1
ATOM 730 C C . LYS A 1 90 ? 7.602 27.25 13.828 1 93.31 90 LYS A C 1
ATOM 732 O O . LYS A 1 90 ? 8.312 26.484 14.492 1 93.31 90 LYS A O 1
ATOM 737 N N . ASP A 1 91 ? 6.461 27.656 14.133 1 95 91 ASP A N 1
ATOM 738 C CA . ASP A 1 91 ? 5.934 27.266 15.438 1 95 91 ASP A CA 1
ATOM 739 C C . ASP A 1 91 ? 5.242 25.906 15.375 1 95 91 ASP A C 1
ATOM 741 O O . ASP A 1 91 ? 4.812 25.375 16.391 1 95 91 ASP A O 1
ATOM 745 N N . ILE A 1 92 ? 5.109 25.375 14.227 1 96.56 92 ILE A N 1
ATOM 746 C CA . ILE A 1 92 ? 4.438 24.094 14.023 1 96.56 92 ILE A CA 1
ATOM 747 C C . ILE A 1 92 ? 5.469 23.016 13.695 1 96.56 92 ILE A C 1
ATOM 749 O O . ILE A 1 92 ? 6.395 23.25 12.914 1 96.56 92 ILE A O 1
ATOM 753 N N . GLU A 1 93 ? 5.426 21.891 14.32 1 97.44 93 GLU A N 1
ATOM 754 C CA . GLU A 1 93 ? 6.285 20.75 14.016 1 97.44 93 GLU A CA 1
ATOM 755 C C . GLU A 1 93 ? 5.664 19.859 12.953 1 97.44 93 GLU A C 1
ATOM 757 O O . GLU A 1 93 ? 4.551 19.359 13.125 1 97.44 93 GLU A O 1
ATOM 762 N N . PHE A 1 94 ? 6.352 19.719 11.828 1 97.62 94 PHE A N 1
ATOM 763 C CA . PHE A 1 94 ? 5.941 18.812 10.758 1 97.62 94 PHE A CA 1
ATOM 764 C C . PHE A 1 94 ? 6.797 17.547 10.75 1 97.62 94 PHE A C 1
ATOM 766 O O . PHE A 1 94 ? 8.023 17.625 10.727 1 97.62 94 PHE A O 1
ATOM 773 N N . THR A 1 95 ? 6.164 16.406 10.82 1 96.81 95 THR A N 1
ATOM 774 C CA . THR A 1 95 ? 6.871 15.125 10.781 1 96.81 95 THR A CA 1
ATOM 775 C C . THR A 1 95 ? 6.332 14.25 9.656 1 96.81 95 THR A C 1
ATOM 777 O O . THR A 1 95 ? 5.141 13.938 9.617 1 96.81 95 THR A O 1
ATOM 780 N N . VAL A 1 96 ? 7.199 13.867 8.773 1 96.81 96 VAL A N 1
ATOM 781 C CA . VAL A 1 96 ? 6.84 12.875 7.766 1 96.81 96 VAL A CA 1
ATOM 782 C C . VAL A 1 96 ? 7.137 11.477 8.281 1 96.81 96 VAL A C 1
ATOM 784 O O . VAL A 1 96 ? 8.289 11.148 8.578 1 96.81 96 VAL A O 1
ATOM 787 N N . LEU A 1 97 ? 6.098 10.727 8.375 1 96.81 97 LEU A N 1
ATOM 788 C CA . LEU A 1 97 ? 6.227 9.359 8.867 1 96.81 97 LEU A CA 1
ATOM 789 C C . LEU A 1 97 ? 6.723 8.43 7.766 1 96.81 97 LEU A C 1
ATOM 791 O O . LEU A 1 97 ? 6.645 8.766 6.582 1 96.81 97 LEU A O 1
ATOM 795 N N . PRO A 1 98 ? 7.324 7.242 8.172 1 94.94 98 PRO A N 1
ATOM 796 C CA . PRO A 1 98 ? 7.637 6.254 7.133 1 94.94 98 PRO A CA 1
ATOM 797 C C . PRO A 1 98 ? 6.422 5.887 6.285 1 94.94 98 PRO A C 1
ATOM 799 O O . PRO A 1 98 ? 5.305 5.805 6.801 1 94.94 98 PRO A O 1
ATOM 802 N N . HIS A 1 99 ? 6.68 5.754 4.961 1 96.25 99 HIS A N 1
ATOM 803 C CA . HIS A 1 99 ? 5.57 5.359 4.098 1 96.25 99 HIS A CA 1
ATOM 804 C C . HIS A 1 99 ? 5.082 3.957 4.438 1 96.25 99 HIS A C 1
ATOM 806 O O . HIS A 1 99 ? 5.754 3.217 5.16 1 96.25 99 HIS A O 1
ATOM 812 N N . PHE A 1 100 ? 3.922 3.582 3.986 1 96.12 100 PHE A N 1
ATOM 813 C CA . PHE A 1 100 ? 3.195 2.387 4.395 1 96.12 100 PHE A CA 1
ATOM 814 C C . PHE A 1 100 ? 4.07 1.147 4.258 1 96.12 100 PHE A C 1
ATOM 816 O O . PHE A 1 100 ? 4.137 0.323 5.172 1 96.12 100 PHE A O 1
ATOM 823 N N . GLY A 1 101 ? 4.789 1.03 3.156 1 94.12 101 GLY A N 1
ATOM 824 C CA . GLY A 1 101 ? 5.613 -0.138 2.9 1 94.12 101 GLY A CA 1
ATOM 825 C C . GLY A 1 101 ? 6.727 -0.318 3.918 1 94.12 101 GLY A C 1
ATOM 826 O O . GLY A 1 101 ? 7.297 -1.403 4.035 1 94.12 101 GLY A O 1
ATOM 827 N N . GLN A 1 102 ? 7.004 0.67 4.695 1 93.38 102 GLN A N 1
ATOM 828 C CA . GLN A 1 102 ? 8.078 0.627 5.684 1 93.38 102 GLN A CA 1
ATOM 829 C C . GLN A 1 102 ? 7.527 0.421 7.09 1 93.38 102 GLN A C 1
ATOM 831 O O . GLN A 1 102 ? 8.289 0.344 8.055 1 93.38 102 GLN A O 1
ATOM 836 N N . CYS A 1 103 ? 6.242 0.324 7.227 1 94.56 103 CYS A N 1
ATOM 837 C CA . CYS A 1 103 ? 5.633 0.14 8.539 1 94.56 103 CYS A CA 1
ATOM 838 C C . CYS A 1 103 ? 6.008 -1.216 9.125 1 94.56 103 CYS A C 1
ATOM 840 O O . CYS A 1 103 ? 6.102 -2.207 8.398 1 94.56 103 CYS A O 1
ATOM 842 N N . ASN A 1 104 ? 6.242 -1.186 10.398 1 94.5 104 ASN A N 1
ATOM 843 C CA . ASN A 1 104 ? 6.391 -2.455 11.102 1 94.5 104 ASN A CA 1
ATOM 844 C C . ASN A 1 104 ? 5.117 -3.291 11.023 1 94.5 104 ASN A C 1
ATOM 846 O O . ASN A 1 104 ? 4.023 -2.789 11.289 1 94.5 104 ASN A O 1
ATOM 850 N N . GLY A 1 105 ? 5.277 -4.512 10.555 1 94.88 105 GLY A N 1
ATOM 851 C CA . GLY A 1 105 ? 4.133 -5.406 10.578 1 94.88 105 GLY A CA 1
ATOM 852 C C . GLY A 1 105 ? 3.537 -5.652 9.211 1 94.88 105 GLY A C 1
ATOM 853 O O . GLY A 1 105 ? 2.566 -6.402 9.07 1 94.88 105 GLY A O 1
ATOM 854 N N . VAL A 1 106 ? 4.109 -5.027 8.172 1 95.62 106 VAL A N 1
ATOM 855 C CA . VAL A 1 106 ? 3.584 -5.172 6.82 1 95.62 106 VAL A CA 1
ATOM 856 C C . VAL A 1 106 ? 3.564 -6.648 6.426 1 95.62 106 VAL A C 1
ATOM 858 O O . VAL A 1 106 ? 2.537 -7.164 5.977 1 95.62 106 VAL A O 1
ATOM 861 N N . GLU A 1 107 ? 4.73 -7.371 6.664 1 95.69 107 GLU A N 1
ATOM 862 C CA . GLU A 1 107 ? 4.816 -8.773 6.285 1 95.69 107 GLU A CA 1
ATOM 863 C C . GLU A 1 107 ? 3.803 -9.617 7.055 1 95.69 107 GLU A C 1
ATOM 865 O O . GLU A 1 107 ? 3.199 -10.539 6.496 1 95.69 107 GLU A O 1
ATOM 870 N N . ASP A 1 108 ? 3.646 -9.328 8.344 1 95.56 108 ASP A N 1
ATOM 871 C CA . ASP A 1 108 ? 2.697 -10.07 9.172 1 95.56 108 ASP A CA 1
ATOM 872 C C . ASP A 1 108 ? 1.262 -9.82 8.711 1 95.56 108 ASP A C 1
ATOM 874 O O . ASP A 1 108 ? 0.428 -10.734 8.758 1 95.56 108 ASP A O 1
ATOM 878 N N . LEU A 1 109 ? 0.95 -8.609 8.32 1 95.56 109 LEU A N 1
ATOM 879 C CA . LEU A 1 109 ? -0.386 -8.289 7.828 1 95.56 109 LEU A CA 1
ATOM 880 C C . LEU A 1 109 ? -0.7 -9.07 6.559 1 95.56 109 LEU A C 1
ATOM 882 O O . LEU A 1 109 ? -1.792 -9.625 6.422 1 95.56 109 LEU A O 1
ATOM 886 N N . ILE A 1 110 ? 0.292 -9.109 5.633 1 95.44 110 ILE A N 1
ATOM 887 C CA . ILE A 1 110 ? 0.105 -9.836 4.383 1 95.44 110 ILE A CA 1
ATOM 888 C C . ILE A 1 110 ? -0.132 -11.32 4.68 1 95.44 110 ILE A C 1
ATOM 890 O O . ILE A 1 110 ? -1.069 -11.922 4.152 1 95.44 110 ILE A O 1
ATOM 894 N N . LEU A 1 111 ? 0.654 -11.867 5.574 1 95.25 111 LEU A N 1
ATOM 895 C CA . LEU A 1 111 ? 0.552 -13.289 5.902 1 95.25 111 LEU A CA 1
ATOM 896 C C . LEU A 1 111 ? -0.791 -13.602 6.555 1 95.25 111 LEU A C 1
ATOM 898 O O . LEU A 1 111 ? -1.406 -14.625 6.258 1 95.25 111 LEU A O 1
ATOM 902 N N . SER A 1 112 ? -1.238 -12.703 7.41 1 95.06 112 SER A N 1
ATOM 903 C CA . SER A 1 112 ? -2.482 -12.938 8.141 1 95.06 112 SER A CA 1
ATOM 904 C C . SER A 1 112 ? -3.691 -12.828 7.219 1 95.06 112 SER A C 1
ATOM 906 O O . SER A 1 112 ? -4.785 -13.273 7.566 1 95.06 112 SER A O 1
ATOM 908 N N . ASN A 1 113 ? -3.551 -12.188 6.078 1 95.19 113 ASN A N 1
ATOM 909 C CA . ASN A 1 113 ? -4.652 -12.008 5.141 1 95.19 113 ASN A CA 1
ATOM 910 C C . ASN A 1 113 ? -4.504 -12.906 3.918 1 95.19 113 ASN A C 1
ATOM 912 O O . ASN A 1 113 ? -5.207 -12.734 2.922 1 95.19 113 ASN A O 1
ATOM 916 N N . SER A 1 114 ? -3.479 -13.812 3.848 1 91.56 114 SER A N 1
ATOM 917 C CA . SER A 1 114 ? -3.217 -14.688 2.707 1 91.56 114 SER A CA 1
ATOM 918 C C . SER A 1 114 ? -3.652 -16.125 2.994 1 91.56 114 SER A C 1
ATOM 920 O O . SER A 1 114 ? -3.734 -16.531 4.152 1 91.56 114 SER A O 1
ATOM 922 N N . MET B 1 1 ? 0.686 -28.656 -2.721 1 86.62 1 MET B N 1
ATOM 923 C CA . MET B 1 1 ? 1.514 -27.547 -2.234 1 86.62 1 MET B CA 1
ATOM 924 C C . MET B 1 1 ? 0.954 -26.203 -2.688 1 86.62 1 MET B C 1
ATOM 926 O O . MET B 1 1 ? 0.284 -26.125 -3.719 1 86.62 1 MET B O 1
ATOM 930 N N . GLU B 1 2 ? 1.048 -25.203 -1.839 1 95.75 2 GLU B N 1
ATOM 931 C CA . GLU B 1 2 ? 0.473 -23.891 -2.105 1 95.75 2 GLU B CA 1
ATOM 932 C C . GLU B 1 2 ? 1.562 -22.828 -2.285 1 95.75 2 GLU B C 1
ATOM 934 O O . GLU B 1 2 ? 2.562 -22.828 -1.566 1 95.75 2 GLU B O 1
ATOM 939 N N . ALA B 1 3 ? 1.343 -22.016 -3.326 1 97.69 3 ALA B N 1
ATOM 940 C CA . ALA B 1 3 ? 2.26 -20.906 -3.561 1 97.69 3 ALA B CA 1
ATOM 941 C C . ALA B 1 3 ? 1.562 -19.562 -3.346 1 97.69 3 ALA B C 1
ATOM 943 O O . ALA B 1 3 ? 0.354 -19.438 -3.562 1 97.69 3 ALA B O 1
ATOM 944 N N . LEU B 1 4 ? 2.309 -18.625 -2.846 1 98.31 4 LEU B N 1
ATOM 945 C CA . LEU B 1 4 ? 1.869 -17.234 -2.727 1 98.31 4 LEU B CA 1
ATOM 946 C C . LEU B 1 4 ? 2.701 -16.328 -3.621 1 98.31 4 LEU B C 1
ATOM 948 O O . LEU B 1 4 ? 3.934 -16.344 -3.557 1 98.31 4 LEU B O 1
ATOM 952 N N . ILE B 1 5 ? 2.004 -15.617 -4.496 1 98.44 5 ILE B N 1
ATOM 953 C CA . ILE B 1 5 ? 2.699 -14.656 -5.348 1 98.44 5 ILE B CA 1
ATOM 954 C C . ILE B 1 5 ? 2.297 -13.234 -4.965 1 98.44 5 ILE B C 1
ATOM 956 O O . ILE B 1 5 ? 1.129 -12.859 -5.082 1 98.44 5 ILE B O 1
ATOM 960 N N . ILE B 1 6 ? 3.279 -12.461 -4.496 1 98.25 6 ILE B N 1
ATOM 961 C CA . ILE B 1 6 ? 3.082 -11.031 -4.262 1 98.25 6 ILE B CA 1
ATOM 962 C C . ILE B 1 6 ? 3.281 -10.266 -5.566 1 98.25 6 ILE B C 1
ATOM 964 O O . ILE B 1 6 ? 4.379 -10.266 -6.133 1 98.25 6 ILE B O 1
ATOM 968 N N . VAL B 1 7 ? 2.227 -9.555 -6.02 1 98.19 7 VAL B N 1
ATOM 969 C CA . VAL B 1 7 ? 2.316 -8.891 -7.316 1 98.19 7 VAL B CA 1
ATOM 970 C C . VAL B 1 7 ? 2.242 -7.375 -7.125 1 98.19 7 VAL B C 1
ATOM 972 O O . VAL B 1 7 ? 1.262 -6.859 -6.586 1 98.19 7 VAL B O 1
ATOM 975 N N . ALA B 1 8 ? 3.248 -6.73 -7.547 1 96 8 ALA B N 1
ATOM 976 C CA . ALA B 1 8 ? 3.322 -5.273 -7.465 1 96 8 ALA B CA 1
ATOM 977 C C . ALA B 1 8 ? 3.373 -4.652 -8.859 1 96 8 ALA B C 1
ATOM 979 O O . ALA B 1 8 ? 3.518 -5.359 -9.859 1 96 8 ALA B O 1
ATOM 980 N N . HIS B 1 9 ? 3.162 -3.416 -8.906 1 92.5 9 HIS B N 1
ATOM 981 C CA . HIS B 1 9 ? 3.174 -2.715 -10.188 1 92.5 9 HIS B CA 1
ATOM 982 C C . HIS B 1 9 ? 4.547 -2.789 -10.844 1 92.5 9 HIS B C 1
ATOM 984 O O . HIS B 1 9 ? 4.668 -3.215 -12 1 92.5 9 HIS B O 1
ATOM 990 N N . GLY B 1 10 ? 5.59 -2.418 -10.242 1 92.44 10 GLY B N 1
ATOM 991 C CA . GLY B 1 10 ? 6.949 -2.189 -10.711 1 92.44 10 GLY B CA 1
ATOM 992 C C . GLY B 1 10 ? 7.258 -0.724 -10.945 1 92.44 10 GLY B C 1
ATOM 993 O O . GLY B 1 10 ? 6.352 0.082 -11.156 1 92.44 10 GLY B O 1
ATOM 994 N N . SER B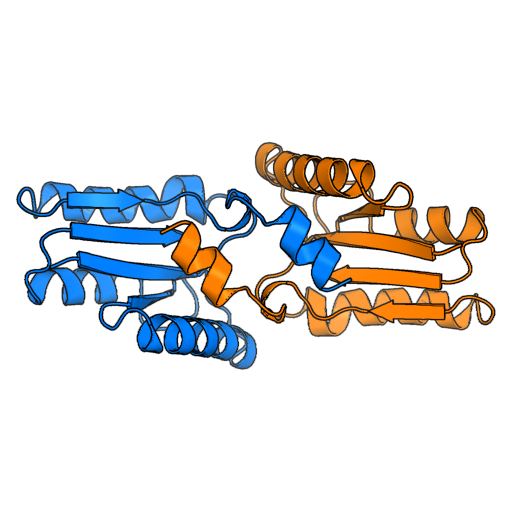 1 11 ? 8.523 -0.344 -10.789 1 89.88 11 SER B N 1
ATOM 995 C CA . SER B 1 11 ? 8.961 1.043 -10.914 1 89.88 11 SER B CA 1
ATOM 996 C C . SER B 1 11 ? 10.273 1.142 -11.688 1 89.88 11 SER B C 1
ATOM 998 O O . SER B 1 11 ? 11.062 0.193 -11.711 1 89.88 11 SER B O 1
ATOM 1000 N N . LYS B 1 12 ? 10.492 2.34 -12.297 1 91 12 LYS B N 1
ATOM 1001 C CA . LYS B 1 12 ? 11.789 2.607 -12.914 1 91 12 LYS B CA 1
ATOM 1002 C C . LYS B 1 12 ? 12.852 2.869 -11.852 1 91 12 LYS B C 1
ATOM 1004 O O . LYS B 1 12 ? 14.055 2.803 -12.133 1 91 12 LYS B O 1
ATOM 1009 N N . ILE B 1 13 ? 12.352 3.221 -10.672 1 88.12 13 ILE B N 1
ATOM 1010 C CA . ILE B 1 13 ? 13.25 3.494 -9.555 1 88.12 13 ILE B CA 1
ATOM 1011 C C . ILE B 1 13 ? 13.625 2.186 -8.867 1 88.12 13 ILE B C 1
ATOM 1013 O O . ILE B 1 13 ? 12.789 1.544 -8.234 1 88.12 13 ILE B O 1
ATOM 1017 N N . LYS B 1 14 ? 14.898 1.861 -8.852 1 92.31 14 LYS B N 1
ATOM 1018 C CA . LYS B 1 14 ? 15.383 0.576 -8.359 1 92.31 14 LYS B CA 1
ATOM 1019 C C . LYS B 1 14 ? 15.102 0.407 -6.871 1 92.31 14 LYS B C 1
ATOM 1021 O O . LYS B 1 14 ? 14.742 -0.685 -6.422 1 92.31 14 LYS B O 1
ATOM 1026 N N . SER B 1 15 ? 15.273 1.425 -6.141 1 90.94 15 SER B N 1
ATOM 1027 C CA . SER B 1 15 ? 15.094 1.331 -4.695 1 90.94 15 SER B CA 1
ATOM 1028 C C . SER B 1 15 ? 13.648 0.992 -4.344 1 90.94 15 SER B C 1
ATOM 1030 O O . SER B 1 15 ? 13.391 0.322 -3.34 1 90.94 15 SER B O 1
ATOM 1032 N N . SER B 1 16 ? 12.695 1.481 -5.117 1 90.38 16 SER B N 1
ATOM 1033 C CA . SER B 1 16 ? 11.289 1.145 -4.934 1 90.38 16 SER B CA 1
ATOM 1034 C C . SER B 1 16 ? 11.047 -0.349 -5.121 1 90.38 16 SER B C 1
ATOM 1036 O O . SER B 1 16 ? 10.344 -0.976 -4.328 1 90.38 16 SER B O 1
ATOM 1038 N N . ASN B 1 17 ? 11.625 -0.917 -6.156 1 94.56 17 ASN B N 1
ATOM 1039 C CA . ASN B 1 17 ? 11.5 -2.348 -6.41 1 94.56 17 ASN B CA 1
ATOM 1040 C C . ASN B 1 17 ? 12.195 -3.172 -5.328 1 94.56 17 ASN B C 1
ATOM 1042 O O . ASN B 1 17 ? 11.703 -4.227 -4.934 1 94.56 17 ASN B O 1
ATOM 1046 N N . ASP B 1 18 ? 13.32 -2.676 -4.832 1 95.62 18 ASP B N 1
ATOM 1047 C CA . ASP B 1 18 ? 14.07 -3.363 -3.781 1 95.62 18 ASP B CA 1
ATOM 1048 C C . ASP B 1 18 ? 13.227 -3.508 -2.514 1 95.62 18 ASP B C 1
ATOM 1050 O O . ASP B 1 18 ? 13.344 -4.504 -1.796 1 95.62 18 ASP B O 1
ATOM 1054 N N . GLU B 1 19 ? 12.438 -2.574 -2.236 1 93.94 19 GLU B N 1
ATOM 1055 C CA . GLU B 1 19 ? 11.57 -2.641 -1.066 1 93.94 19 GLU B CA 1
ATOM 1056 C C . GLU B 1 19 ? 10.578 -3.799 -1.178 1 93.94 19 GLU B C 1
ATOM 1058 O O . GLU B 1 19 ? 10.32 -4.496 -0.194 1 93.94 19 GLU B O 1
ATOM 1063 N N . ILE B 1 20 ? 10.047 -3.986 -2.359 1 94.62 20 ILE B N 1
ATOM 1064 C CA . ILE B 1 20 ? 9.117 -5.086 -2.6 1 94.62 20 ILE B CA 1
ATOM 1065 C C . ILE B 1 20 ? 9.836 -6.418 -2.416 1 94.62 20 ILE B C 1
ATOM 1067 O O . ILE B 1 20 ? 9.305 -7.34 -1.793 1 94.62 20 ILE B O 1
ATOM 1071 N N . ILE B 1 21 ? 11.023 -6.492 -2.941 1 96.75 21 ILE B N 1
ATOM 1072 C CA . ILE B 1 21 ? 11.836 -7.703 -2.838 1 96.75 21 ILE B CA 1
ATOM 1073 C C . ILE B 1 21 ? 12.133 -8 -1.368 1 96.75 21 ILE B C 1
ATOM 1075 O O . ILE B 1 21 ? 11.992 -9.141 -0.919 1 96.75 21 ILE B O 1
ATOM 1079 N N . GLU B 1 22 ? 12.414 -6.953 -0.625 1 96.19 22 GLU B N 1
ATOM 1080 C CA . GLU B 1 22 ? 12.734 -7.117 0.79 1 96.19 22 GLU B CA 1
ATOM 1081 C C . GLU B 1 22 ? 11.531 -7.637 1.573 1 96.19 22 GLU B C 1
ATOM 1083 O O . GLU B 1 22 ? 11.656 -8.562 2.375 1 96.19 22 GLU B O 1
ATOM 1088 N N . ILE B 1 23 ? 10.367 -7.078 1.363 1 95.69 23 ILE B N 1
ATOM 1089 C CA . ILE B 1 23 ? 9.164 -7.512 2.062 1 95.69 23 ILE B CA 1
ATOM 1090 C C . ILE B 1 23 ? 8.828 -8.953 1.675 1 95.69 23 ILE B C 1
ATOM 1092 O O . ILE B 1 23 ? 8.438 -9.758 2.523 1 95.69 23 ILE B O 1
ATOM 1096 N N . SER B 1 24 ? 8.984 -9.25 0.378 1 97.12 24 SER B N 1
ATOM 1097 C CA . SER B 1 24 ? 8.727 -10.602 -0.099 1 97.12 24 SER B CA 1
ATOM 1098 C C . SER B 1 24 ? 9.664 -11.609 0.552 1 97.12 24 SER B C 1
ATOM 1100 O O . SER B 1 24 ? 9.25 -12.719 0.907 1 97.12 24 SER B O 1
ATOM 1102 N N . ASN B 1 25 ? 10.906 -11.203 0.712 1 97 25 ASN B N 1
ATOM 1103 C CA . ASN B 1 25 ? 11.875 -12.07 1.361 1 97 25 ASN B CA 1
ATOM 1104 C C . ASN B 1 25 ? 11.531 -12.312 2.826 1 97 25 ASN B C 1
ATOM 1106 O O . ASN B 1 25 ? 11.688 -13.422 3.334 1 97 25 ASN B O 1
ATOM 1110 N N . LYS B 1 26 ? 11.078 -11.289 3.471 1 96.38 26 LYS B N 1
ATOM 1111 C CA . LYS B 1 26 ? 10.641 -11.445 4.855 1 96.38 26 LYS B CA 1
ATOM 1112 C C . LYS B 1 26 ? 9.477 -12.422 4.961 1 96.38 26 LYS B C 1
ATOM 1114 O O . LYS B 1 26 ? 9.43 -13.234 5.887 1 96.38 26 LYS B O 1
ATOM 1119 N N . ILE B 1 27 ? 8.586 -12.328 4.02 1 96.94 27 ILE B N 1
ATOM 1120 C CA . ILE B 1 27 ? 7.445 -13.242 3.994 1 96.94 27 ILE B CA 1
ATOM 1121 C C . ILE B 1 27 ? 7.922 -14.656 3.688 1 96.94 27 ILE B C 1
ATOM 1123 O O . ILE B 1 27 ? 7.453 -15.625 4.297 1 96.94 27 ILE B O 1
ATOM 1127 N N . LYS B 1 28 ? 8.875 -14.758 2.736 1 96.94 28 LYS B N 1
ATOM 1128 C CA . LYS B 1 28 ? 9.422 -16.047 2.328 1 96.94 28 LYS B CA 1
ATOM 1129 C C . LYS B 1 28 ? 10.055 -16.781 3.508 1 96.94 28 LYS B C 1
ATOM 1131 O O . LYS B 1 28 ? 10 -18 3.59 1 96.94 28 LYS B O 1
ATOM 1136 N N . ASN B 1 29 ? 10.633 -16.047 4.445 1 95.81 29 ASN B N 1
ATOM 1137 C CA . ASN B 1 29 ? 11.242 -16.625 5.637 1 95.81 29 ASN B CA 1
ATOM 1138 C C . ASN B 1 29 ? 10.211 -17.312 6.52 1 95.81 29 ASN B C 1
ATOM 1140 O O . ASN B 1 29 ? 10.547 -18.234 7.27 1 95.81 29 ASN B O 1
ATOM 1144 N N . LYS B 1 30 ? 8.922 -16.984 6.387 1 94.5 30 LYS B N 1
ATOM 1145 C CA . LYS B 1 30 ? 7.832 -17.562 7.172 1 94.5 30 LYS B CA 1
ATOM 1146 C C . LYS B 1 30 ? 7 -18.516 6.336 1 94.5 30 LYS B C 1
ATOM 1148 O O . LYS B 1 30 ? 6.34 -19.406 6.879 1 94.5 30 LYS B O 1
ATOM 1153 N N . ASN B 1 31 ? 6.984 -18.25 5.07 1 94.81 31 ASN B N 1
ATOM 1154 C CA . ASN B 1 31 ? 6.309 -19.047 4.055 1 94.81 31 ASN B CA 1
ATO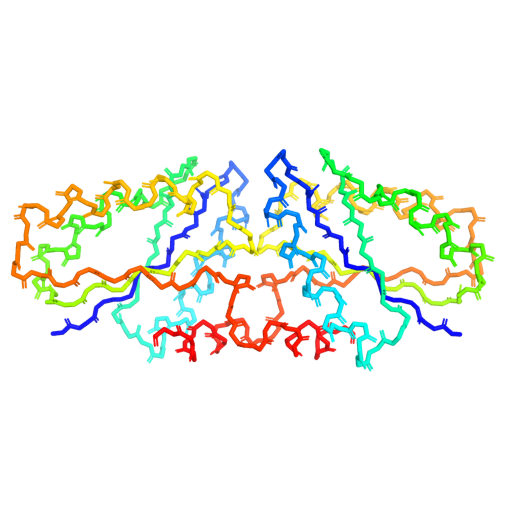M 1155 C C . ASN B 1 31 ? 7.191 -19.266 2.83 1 94.81 31 ASN B C 1
ATOM 1157 O O . ASN B 1 31 ? 7.184 -18.453 1.899 1 94.81 31 ASN B O 1
ATOM 1161 N N . GLU B 1 32 ? 7.812 -20.391 2.77 1 93.94 32 GLU B N 1
ATOM 1162 C CA . GLU B 1 32 ? 8.898 -20.641 1.829 1 93.94 32 GLU B CA 1
ATOM 1163 C C . GLU B 1 32 ? 8.398 -20.625 0.388 1 93.94 32 GLU B C 1
ATOM 1165 O O . GLU B 1 32 ? 9.172 -20.391 -0.543 1 93.94 32 GLU B O 1
ATOM 1170 N N . ASN B 1 33 ? 7.184 -20.844 0.151 1 96.81 33 ASN B N 1
ATOM 1171 C CA . ASN B 1 33 ? 6.629 -20.891 -1.196 1 96.81 33 ASN B CA 1
ATOM 1172 C C . ASN B 1 33 ? 6.066 -19.531 -1.609 1 96.81 33 ASN B C 1
ATOM 1174 O O . ASN B 1 33 ? 4.984 -19.453 -2.195 1 96.81 33 ASN B O 1
ATOM 1178 N N . THR B 1 34 ? 6.75 -18.453 -1.193 1 97.88 34 THR B N 1
ATOM 1179 C CA . THR B 1 34 ? 6.371 -17.094 -1.556 1 97.88 34 THR B CA 1
ATOM 1180 C C . THR B 1 34 ? 7.238 -16.578 -2.701 1 97.88 34 THR B C 1
ATOM 1182 O O . THR B 1 34 ? 8.461 -16.734 -2.682 1 97.88 34 THR B O 1
ATOM 1185 N N . PHE B 1 35 ? 6.598 -16.062 -3.658 1 98.12 35 PHE B N 1
ATOM 1186 C CA . PHE B 1 35 ? 7.227 -15.445 -4.816 1 98.12 35 PHE B CA 1
ATOM 1187 C C . PHE B 1 35 ? 6.797 -13.992 -4.949 1 98.12 35 PHE B C 1
ATOM 1189 O O . PHE B 1 35 ? 5.859 -13.555 -4.277 1 98.12 35 PHE B O 1
ATOM 1196 N N . TYR B 1 36 ? 7.594 -13.234 -5.758 1 98.44 36 TYR B N 1
ATOM 1197 C CA . TYR B 1 36 ? 7.18 -11.883 -6.102 1 98.44 36 TYR B CA 1
ATOM 1198 C C . TYR B 1 36 ? 7.27 -11.648 -7.605 1 98.44 36 TYR B C 1
ATOM 1200 O O . TYR B 1 36 ? 8.023 -12.336 -8.305 1 98.44 36 TYR B O 1
ATOM 1208 N N . ALA B 1 37 ? 6.453 -10.766 -8.086 1 98.5 37 ALA B N 1
ATOM 1209 C CA . ALA B 1 37 ? 6.434 -10.414 -9.5 1 98.5 37 ALA B CA 1
ATOM 1210 C C . ALA B 1 37 ? 5.996 -8.969 -9.703 1 98.5 37 ALA B C 1
ATOM 1212 O O . ALA B 1 37 ? 5.406 -8.359 -8.805 1 98.5 37 ALA B O 1
ATOM 1213 N N . PHE B 1 38 ? 6.32 -8.445 -10.883 1 97.5 38 PHE B N 1
ATOM 1214 C CA . PHE B 1 38 ? 5.941 -7.094 -11.273 1 97.5 38 PHE B CA 1
ATOM 1215 C C . PHE B 1 38 ? 5.059 -7.117 -12.516 1 97.5 38 PHE B C 1
ATOM 1217 O O . PHE B 1 38 ? 5.227 -7.973 -13.383 1 97.5 38 PHE B O 1
ATOM 1224 N N . LEU B 1 39 ? 4.121 -6.195 -12.547 1 96.94 39 LEU B N 1
ATOM 1225 C CA . LEU B 1 39 ? 3.244 -6.113 -13.711 1 96.94 39 LEU B CA 1
ATOM 1226 C C . LEU B 1 39 ? 3.936 -5.391 -14.859 1 96.94 39 LEU B C 1
ATOM 1228 O O . LEU B 1 39 ? 3.773 -5.766 -16.031 1 96.94 39 LEU B O 1
ATOM 1232 N N . GLU B 1 40 ? 4.617 -4.332 -14.461 1 95.12 40 GLU B N 1
ATOM 1233 C CA . GLU B 1 40 ? 5.266 -3.498 -15.469 1 95.12 40 GLU B CA 1
ATOM 1234 C C . GLU B 1 40 ? 6.562 -2.896 -14.938 1 95.12 40 GLU B C 1
ATOM 1236 O O . GLU B 1 40 ? 6.805 -2.898 -13.727 1 95.12 40 GLU B O 1
ATOM 1241 N N . LEU B 1 41 ? 7.562 -2.471 -15.844 1 94.38 41 LEU B N 1
ATOM 1242 C CA . LEU B 1 41 ? 8.703 -1.591 -15.617 1 94.38 41 LEU B CA 1
ATOM 1243 C C . LEU B 1 41 ? 9.82 -2.326 -14.883 1 94.38 41 LEU B C 1
ATOM 1245 O O . LEU B 1 41 ? 10.93 -1.808 -14.758 1 94.38 41 LEU B O 1
ATOM 1249 N N . SER B 1 42 ? 9.477 -3.531 -14.305 1 94.94 42 SER B N 1
ATOM 1250 C CA . SER B 1 42 ? 10.508 -4.266 -13.578 1 94.94 42 SER B CA 1
ATOM 1251 C C . SER B 1 42 ? 10.359 -5.77 -13.773 1 94.94 42 SER B C 1
ATOM 1253 O O . SER B 1 42 ? 9.375 -6.23 -14.359 1 94.94 42 SER B O 1
ATOM 1255 N N . GLU B 1 43 ? 11.43 -6.477 -13.453 1 96.88 43 GLU B N 1
ATOM 1256 C CA . GLU B 1 43 ? 11.453 -7.934 -13.531 1 96.88 43 GLU B CA 1
ATOM 1257 C C . GLU B 1 43 ? 11.578 -8.562 -12.148 1 96.88 43 GLU B C 1
ATOM 1259 O O . GLU B 1 43 ? 12.109 -7.938 -11.227 1 96.88 43 GLU B O 1
ATOM 1264 N N . PRO B 1 44 ? 11.094 -9.883 -11.984 1 98.19 44 PRO B N 1
ATOM 1265 C CA . PRO B 1 44 ? 10.445 -10.758 -12.969 1 98.19 44 PRO B CA 1
ATOM 1266 C C . PRO B 1 44 ? 9.008 -10.344 -13.266 1 98.19 44 PRO B C 1
ATOM 1268 O O . PRO B 1 44 ? 8.32 -9.805 -12.391 1 98.19 44 PRO B O 1
ATOM 1271 N N . SER B 1 45 ? 8.523 -10.57 -14.523 1 98.12 45 SER B N 1
ATOM 1272 C CA . SER B 1 45 ? 7.141 -10.266 -14.883 1 98.12 45 SER B CA 1
ATOM 1273 C C . SER B 1 45 ? 6.172 -11.242 -14.219 1 98.12 45 SER B C 1
ATOM 1275 O O . SER B 1 45 ? 6.527 -12.391 -13.953 1 98.12 45 SER B O 1
ATOM 1277 N N . PHE B 1 46 ? 4.965 -10.836 -13.969 1 98.12 46 PHE B N 1
ATOM 1278 C CA . PHE B 1 46 ? 3.924 -11.672 -13.383 1 98.12 46 PHE B CA 1
ATOM 1279 C C . PHE B 1 46 ? 3.684 -12.914 -14.234 1 98.12 46 PHE B C 1
ATOM 1281 O O . PHE B 1 46 ? 3.578 -14.023 -13.711 1 98.12 46 PHE B O 1
ATOM 1288 N N . TYR B 1 47 ? 3.68 -12.734 -15.555 1 97 47 TYR B N 1
ATOM 1289 C CA . TYR B 1 47 ? 3.486 -13.844 -16.484 1 97 47 TYR B CA 1
ATOM 1290 C C . TYR B 1 47 ? 4.582 -14.891 -16.328 1 97 47 TYR B C 1
ATOM 1292 O O . TYR B 1 47 ? 4.301 -16.078 -16.219 1 97 47 TYR B O 1
ATOM 1300 N N . ASP B 1 48 ? 5.797 -14.484 -16.297 1 97.69 48 ASP B N 1
ATOM 1301 C CA . ASP B 1 48 ? 6.934 -15.398 -16.188 1 97.69 48 ASP B CA 1
ATOM 1302 C C . ASP B 1 48 ? 6.906 -16.141 -14.859 1 97.69 48 ASP B C 1
ATOM 1304 O O . ASP B 1 48 ? 7.23 -17.344 -14.805 1 97.69 48 ASP B O 1
ATOM 1308 N N . VAL B 1 49 ? 6.586 -15.469 -13.758 1 98.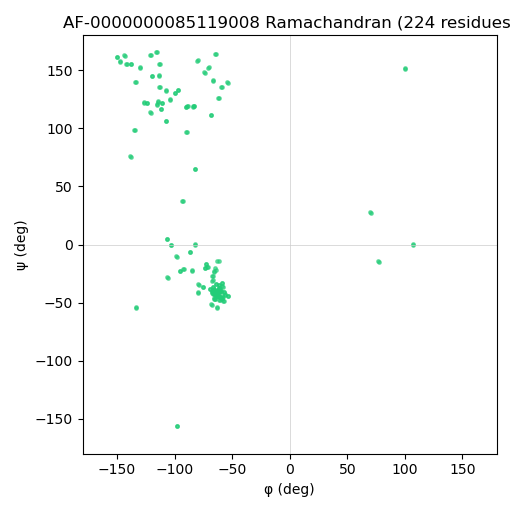25 49 VAL B N 1
ATOM 1309 C CA . VAL B 1 49 ? 6.535 -16.094 -12.438 1 98.25 49 VAL B CA 1
ATOM 1310 C C . VAL B 1 49 ? 5.406 -17.125 -12.406 1 98.25 49 VAL B C 1
ATOM 1312 O O . VAL B 1 49 ? 5.574 -18.219 -11.852 1 98.25 49 VAL B O 1
ATOM 1315 N N . LEU B 1 50 ? 4.258 -16.766 -13.008 1 97.56 50 LEU B N 1
ATOM 1316 C CA . LEU B 1 50 ? 3.156 -17.719 -13.086 1 97.56 50 LEU B CA 1
ATOM 1317 C C . LEU B 1 50 ? 3.584 -18.984 -13.82 1 97.56 50 LEU B C 1
ATOM 1319 O O . LEU B 1 50 ? 3.291 -20.094 -13.375 1 97.56 50 LEU B O 1
ATOM 1323 N N . LYS B 1 51 ? 4.258 -18.781 -14.898 1 96.5 51 LYS B N 1
ATOM 1324 C CA . LYS B 1 51 ? 4.754 -19.922 -15.664 1 96.5 51 LYS B CA 1
ATOM 1325 C C . LYS B 1 51 ? 5.668 -20.797 -14.805 1 96.5 51 LYS B C 1
ATOM 1327 O O . LYS B 1 51 ? 5.531 -22.031 -14.797 1 96.5 51 LYS B O 1
ATOM 1332 N N . GLU B 1 52 ? 6.547 -20.141 -14.133 1 97 52 GLU B N 1
ATOM 1333 C CA . GLU B 1 52 ? 7.488 -20.844 -13.266 1 97 52 GLU B CA 1
ATOM 1334 C C . GLU B 1 52 ? 6.758 -21.641 -12.195 1 97 52 GLU B C 1
ATOM 1336 O O . GLU B 1 52 ? 7.074 -22.812 -11.969 1 97 52 GLU B O 1
ATOM 1341 N N . VAL B 1 53 ? 5.773 -21.094 -11.508 1 96.88 53 VAL B N 1
ATOM 1342 C CA . VAL B 1 53 ? 5.062 -21.703 -10.391 1 96.88 53 VAL B CA 1
ATOM 1343 C C . VAL B 1 53 ? 4.211 -22.875 -10.883 1 96.88 53 VAL B C 1
ATOM 1345 O O . VAL B 1 53 ? 4.121 -23.906 -10.219 1 96.88 53 VAL B O 1
ATOM 1348 N N . VAL B 1 54 ? 3.645 -22.672 -12.047 1 95.19 54 VAL B N 1
ATOM 1349 C CA . VAL B 1 54 ? 2.846 -23.734 -12.633 1 95.19 54 VAL B CA 1
ATOM 1350 C C . VAL B 1 54 ? 3.738 -24.938 -12.969 1 95.19 54 VAL B C 1
ATOM 1352 O O . VAL B 1 54 ? 3.348 -26.094 -12.766 1 95.19 54 VAL B O 1
ATOM 1355 N N . GLU B 1 55 ? 4.898 -24.672 -13.461 1 94.12 55 GLU B N 1
ATOM 1356 C CA . GLU B 1 55 ? 5.84 -25.719 -13.844 1 94.12 55 GLU B CA 1
ATOM 1357 C C . GLU B 1 55 ? 6.324 -26.484 -12.625 1 94.12 55 GLU B C 1
ATOM 1359 O O . GLU B 1 55 ? 6.664 -27.672 -12.727 1 94.12 55 GLU B O 1
ATOM 1364 N N . LYS B 1 56 ? 6.344 -25.891 -11.461 1 93.81 56 LYS B N 1
ATOM 1365 C CA . LYS B 1 56 ? 6.785 -26.516 -10.219 1 93.81 56 LYS B CA 1
ATOM 1366 C C . LYS B 1 56 ? 5.668 -27.344 -9.594 1 93.81 56 LYS B C 1
ATOM 1368 O O . LYS B 1 56 ? 5.828 -27.891 -8.5 1 93.81 56 LYS B O 1
ATOM 1373 N N . LYS B 1 57 ? 4.473 -27.406 -10.219 1 90.5 57 LYS B N 1
ATOM 1374 C CA . LYS B 1 57 ? 3.352 -28.281 -9.93 1 90.5 57 LYS B CA 1
ATOM 1375 C C . LYS B 1 57 ? 2.678 -27.922 -8.617 1 90.5 57 LYS B C 1
ATOM 1377 O O . LYS B 1 57 ? 2.279 -28.797 -7.844 1 90.5 57 LYS B O 1
ATOM 1382 N N . TYR B 1 58 ? 2.752 -26.656 -8.234 1 93.5 58 TYR B N 1
ATOM 1383 C CA . TYR B 1 58 ? 1.873 -26.188 -7.168 1 93.5 58 TYR B CA 1
ATOM 1384 C C . TYR B 1 58 ? 0.409 -26.375 -7.547 1 93.5 58 TYR B C 1
ATOM 1386 O O . TYR B 1 58 ? 0.021 -26.125 -8.688 1 93.5 58 TYR B O 1
ATOM 1394 N N . LYS B 1 59 ? -0.379 -26.844 -6.676 1 94.75 59 LYS 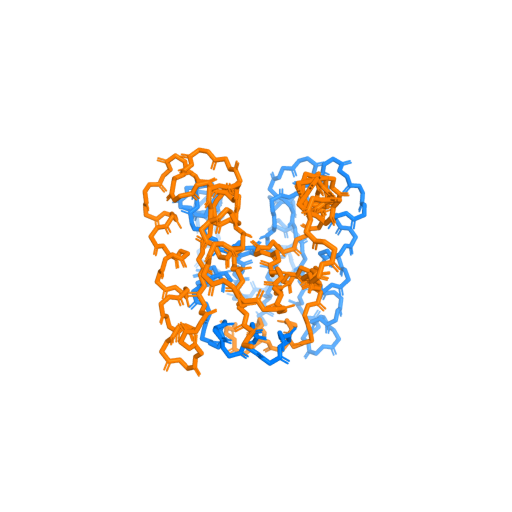B N 1
ATOM 1395 C CA . LYS B 1 59 ? -1.776 -27.125 -6.984 1 94.75 59 LYS B CA 1
ATOM 1396 C C . LYS B 1 59 ? -2.68 -25.969 -6.59 1 94.75 59 LYS B C 1
ATOM 1398 O O . LYS B 1 59 ? -3.828 -25.891 -7.027 1 94.75 59 LYS B O 1
ATOM 1403 N N . LYS B 1 60 ? -2.258 -25.156 -5.691 1 97.31 60 LYS B N 1
ATOM 1404 C CA . LYS B 1 60 ? -2.951 -23.938 -5.27 1 97.31 60 LYS B CA 1
ATOM 1405 C C . LYS B 1 60 ? -2.033 -22.734 -5.352 1 97.31 60 LYS B C 1
ATOM 1407 O O . LYS B 1 60 ? -0.951 -22.719 -4.766 1 97.31 60 LYS B O 1
ATOM 1412 N N . ILE B 1 61 ? -2.475 -21.75 -6.129 1 97.88 61 ILE B N 1
ATOM 1413 C CA . ILE B 1 61 ? -1.693 -20.531 -6.309 1 97.88 61 ILE B CA 1
ATOM 1414 C C . ILE B 1 61 ? -2.512 -19.328 -5.855 1 97.88 61 ILE B C 1
ATOM 1416 O O . ILE B 1 61 ? -3.551 -19.016 -6.445 1 97.88 61 ILE B O 1
ATOM 1420 N N . LYS B 1 62 ? -2.043 -18.688 -4.773 1 98.12 62 LYS B N 1
ATOM 1421 C CA . LYS B 1 62 ? -2.646 -17.453 -4.281 1 98.12 62 LYS B CA 1
ATOM 1422 C C . LYS B 1 62 ? -1.892 -16.234 -4.789 1 98.12 62 LYS B C 1
ATOM 1424 O O . LYS B 1 62 ? -0.659 -16.203 -4.77 1 98.12 62 LYS B O 1
ATOM 1429 N N . ILE B 1 63 ? -2.691 -15.297 -5.273 1 98.19 63 ILE B N 1
ATOM 1430 C CA . ILE B 1 63 ? -2.133 -14.047 -5.773 1 98.19 63 ILE B CA 1
ATOM 1431 C C . ILE B 1 63 ? -2.51 -12.898 -4.84 1 98.19 63 ILE B C 1
ATOM 1433 O O . ILE B 1 63 ? -3.693 -12.664 -4.586 1 98.19 63 ILE B O 1
ATOM 1437 N N . PHE B 1 64 ? -1.508 -12.25 -4.344 1 98.06 64 PHE B N 1
ATOM 1438 C CA . PHE B 1 64 ? -1.734 -11.102 -3.475 1 98.06 64 PHE B CA 1
ATOM 1439 C C . PHE B 1 64 ? -1.383 -9.805 -4.188 1 98.06 64 PHE B C 1
ATOM 1441 O O . PHE B 1 64 ? -0.205 -9.484 -4.359 1 98.06 64 PHE B O 1
ATOM 1448 N N . PRO B 1 65 ? -2.451 -9.078 -4.562 1 97.94 65 PRO B N 1
ATOM 1449 C CA . PRO B 1 65 ? -2.164 -7.766 -5.148 1 97.94 65 PRO B CA 1
ATOM 1450 C C . PRO B 1 65 ? -1.586 -6.777 -4.137 1 97.94 65 PRO B C 1
ATOM 1452 O O . PRO B 1 65 ? -2.287 -6.355 -3.213 1 97.94 65 PRO B O 1
ATOM 1455 N N . TYR B 1 66 ? -0.322 -6.43 -4.316 1 96.94 66 TYR B N 1
ATOM 1456 C CA . TYR B 1 66 ? 0.368 -5.488 -3.443 1 96.94 66 TYR B CA 1
ATOM 1457 C C . TYR B 1 66 ? 0.064 -4.047 -3.842 1 96.94 66 TYR B C 1
ATOM 1459 O O . TYR B 1 66 ? 0.958 -3.312 -4.266 1 96.94 66 TYR B O 1
ATOM 1467 N N . PHE B 1 67 ? -1.228 -3.682 -3.68 1 94.19 67 PHE B N 1
ATOM 1468 C CA . PHE B 1 67 ? -1.796 -2.385 -4.027 1 94.19 67 PHE B CA 1
ATOM 1469 C C . PHE B 1 67 ? -2.684 -1.863 -2.902 1 94.19 67 PHE B C 1
ATOM 1471 O O . PHE B 1 67 ? -3.426 -2.629 -2.285 1 94.19 67 PHE B O 1
ATOM 1478 N N . LEU B 1 68 ? -2.602 -0.612 -2.654 1 93.44 68 LEU B N 1
ATOM 1479 C CA . LEU B 1 68 ? -3.359 -0.021 -1.559 1 93.44 68 LEU B CA 1
ATOM 1480 C C . LEU B 1 68 ? -4.773 0.335 -2.004 1 93.44 68 LEU B C 1
ATOM 1482 O O . LEU B 1 68 ? -5.656 0.556 -1.171 1 93.44 68 LEU B O 1
ATOM 1486 N N . ALA B 1 69 ? -4.992 0.501 -3.283 1 88.94 69 ALA B N 1
ATOM 1487 C CA . ALA B 1 69 ? -6.297 0.782 -3.875 1 88.94 69 ALA B CA 1
ATOM 1488 C C . ALA B 1 69 ? -6.465 0.048 -5.203 1 88.94 69 ALA B C 1
ATOM 1490 O O . ALA B 1 69 ? -5.48 -0.307 -5.852 1 88.94 69 ALA B O 1
ATOM 1491 N N . ALA B 1 70 ? -7.711 -0.173 -5.543 1 87.94 70 ALA B N 1
ATOM 1492 C CA . ALA B 1 70 ? -7.984 -0.949 -6.75 1 87.94 70 ALA B CA 1
ATOM 1493 C C . ALA B 1 70 ? -8.086 -0.042 -7.973 1 87.94 70 ALA B C 1
ATOM 1495 O O . ALA B 1 70 ? -9.125 0.576 -8.211 1 87.94 70 ALA B O 1
ATOM 1496 N N . GLY B 1 71 ? -7.051 0.063 -8.664 1 84.56 71 GLY B N 1
ATOM 1497 C CA . GLY B 1 71 ? -7.09 0.67 -9.984 1 84.56 71 GLY B CA 1
ATOM 1498 C C . GLY B 1 71 ? -7.16 -0.348 -11.102 1 84.56 71 GLY B C 1
ATOM 1499 O O . GLY B 1 71 ? -7.641 -1.466 -10.906 1 84.56 71 GLY B O 1
ATOM 1500 N N . LYS B 1 72 ? -6.742 0.014 -12.242 1 85 72 LYS B N 1
ATOM 1501 C CA . LYS B 1 72 ? -6.832 -0.816 -13.445 1 85 72 LYS B CA 1
ATOM 1502 C C . LYS B 1 72 ? -6.043 -2.111 -13.273 1 85 72 LYS B C 1
ATOM 1504 O O . LYS B 1 72 ? -6.484 -3.176 -13.711 1 85 72 LYS B O 1
ATOM 1509 N N . HIS B 1 73 ? -4.918 -2.061 -12.625 1 89 73 HIS B N 1
ATOM 1510 C CA . HIS B 1 73 ? -4.082 -3.242 -12.445 1 89 73 HIS B CA 1
ATOM 1511 C C . HIS B 1 73 ? -4.789 -4.297 -11.602 1 89 73 HIS B C 1
ATOM 1513 O O . HIS B 1 73 ? -4.781 -5.48 -11.945 1 89 73 HIS B O 1
ATOM 1519 N N . VAL B 1 74 ? -5.449 -3.93 -10.602 1 92.06 74 VAL B N 1
ATOM 1520 C CA . VAL B 1 74 ? -6.105 -4.84 -9.672 1 92.06 74 VAL B CA 1
ATOM 1521 C C . VAL B 1 74 ? -7.414 -5.34 -10.273 1 92.06 74 VAL B C 1
ATOM 1523 O O . VAL B 1 74 ? -7.734 -6.527 -10.18 1 92.06 74 VAL B O 1
ATOM 1526 N N . LEU B 1 75 ? -8.07 -4.477 -11.016 1 89.69 75 LEU B N 1
ATOM 1527 C CA . LEU B 1 75 ? -9.43 -4.785 -11.438 1 89.69 75 LEU B CA 1
ATOM 1528 C C . LEU B 1 75 ? -9.438 -5.484 -12.789 1 89.69 75 LEU B C 1
ATOM 1530 O O . LEU B 1 75 ? -10.398 -6.172 -13.141 1 89.69 75 LEU B O 1
ATOM 1534 N N . ALA B 1 76 ? -8.344 -5.301 -13.531 1 91.88 76 ALA B N 1
ATOM 1535 C CA . ALA B 1 76 ? -8.406 -5.809 -14.898 1 91.88 76 ALA B CA 1
ATOM 1536 C C . ALA B 1 76 ? -7.145 -6.598 -15.25 1 91.88 76 ALA B C 1
ATOM 1538 O O . ALA B 1 76 ? -7.215 -7.793 -15.531 1 91.88 76 ALA B O 1
ATOM 1539 N N . ASP B 1 77 ? -5.996 -6.051 -15.094 1 94.38 77 ASP B N 1
ATOM 1540 C CA . ASP B 1 77 ? -4.777 -6.668 -15.602 1 94.38 77 ASP B CA 1
ATOM 1541 C C . ASP B 1 77 ? -4.496 -7.992 -14.898 1 94.38 77 ASP B C 1
ATOM 1543 O O . ASP B 1 77 ? -4.254 -9.008 -15.547 1 94.38 77 ASP B O 1
ATOM 1547 N N . ILE B 1 78 ? -4.57 -8.062 -13.602 1 96.88 78 ILE B N 1
ATOM 1548 C CA . ILE B 1 78 ? -4.25 -9.258 -12.836 1 96.88 78 ILE B CA 1
ATOM 1549 C C . ILE B 1 78 ? -5.285 -10.344 -13.109 1 96.88 78 ILE B C 1
ATOM 1551 O O . ILE B 1 78 ? -4.938 -11.461 -13.5 1 96.88 78 ILE B O 1
ATOM 1555 N N . PRO B 1 79 ? -6.547 -10.047 -12.992 1 95.75 79 PRO B N 1
ATOM 1556 C CA . PRO B 1 79 ? -7.555 -11.07 -13.289 1 95.75 79 PRO B CA 1
ATOM 1557 C C . PRO B 1 79 ? -7.445 -11.617 -14.711 1 95.75 79 PRO B C 1
ATOM 1559 O O . PRO B 1 79 ? -7.629 -12.812 -14.938 1 95.75 79 PRO B O 1
ATOM 1562 N N . ASN B 1 80 ? -7.098 -10.734 -15.688 1 95.38 80 ASN B N 1
ATOM 1563 C CA . ASN B 1 80 ? -6.992 -11.172 -17.078 1 95.38 80 ASN B CA 1
ATOM 1564 C C . ASN B 1 80 ? -5.844 -12.156 -17.266 1 95.38 80 ASN B C 1
ATOM 1566 O O . ASN B 1 80 ? -6 -13.172 -17.953 1 95.38 80 ASN B O 1
ATOM 1570 N N . ILE B 1 81 ? -4.773 -11.891 -16.672 1 95.62 81 ILE B N 1
ATOM 1571 C CA . ILE B 1 81 ? -3.609 -12.766 -16.781 1 95.62 81 ILE B CA 1
ATOM 1572 C C . ILE B 1 81 ? -3.908 -14.117 -16.141 1 95.62 81 ILE B C 1
ATOM 1574 O O . ILE B 1 81 ? -3.6 -15.164 -16.719 1 95.62 81 ILE B O 1
ATOM 1578 N N . ILE B 1 82 ? -4.559 -14.133 -15 1 96.5 82 ILE B N 1
ATOM 1579 C CA . ILE B 1 82 ? -4.871 -15.359 -14.266 1 96.5 82 ILE B CA 1
ATOM 1580 C C . ILE B 1 82 ? -5.859 -16.203 -15.07 1 96.5 82 ILE B C 1
ATOM 1582 O O . ILE B 1 82 ? -5.75 -17.438 -15.102 1 96.5 82 ILE B O 1
ATOM 1586 N N . LYS B 1 83 ? -6.801 -15.477 -15.664 1 95.19 83 LYS B N 1
ATOM 1587 C CA . LYS B 1 83 ? -7.797 -16.172 -16.469 1 95.19 83 LYS B CA 1
ATOM 1588 C C . LYS B 1 83 ? -7.133 -17 -17.562 1 95.19 83 LYS B C 1
ATOM 1590 O O . LYS B 1 83 ? -7.539 -18.141 -17.828 1 95.19 83 LYS B O 1
ATOM 1595 N N . GLU B 1 84 ? -6.188 -16.438 -18.172 1 93.44 84 GLU B N 1
ATOM 1596 C CA . GLU B 1 84 ? -5.445 -17.125 -19.234 1 93.44 84 GLU B CA 1
ATOM 1597 C C . GLU B 1 84 ? -4.789 -18.391 -18.688 1 93.44 84 GLU B C 1
ATOM 1599 O O . GLU B 1 84 ? -4.852 -19.453 -19.328 1 93.44 84 GLU B O 1
ATOM 1604 N N . PHE B 1 85 ? -4.246 -18.375 -17.5 1 95.56 85 PHE B N 1
ATOM 1605 C CA . PHE B 1 85 ? -3.57 -19.531 -16.906 1 95.56 85 PHE B CA 1
ATOM 1606 C C . PHE B 1 85 ? -4.582 -20.562 -16.422 1 95.56 85 PHE B C 1
ATOM 1608 O O . PHE B 1 85 ? -4.359 -21.766 -16.547 1 95.56 85 PHE B O 1
ATOM 1615 N N . LYS B 1 86 ? -5.73 -20.094 -15.898 1 94.88 86 LYS B N 1
ATOM 1616 C CA . LYS B 1 86 ? -6.797 -20.984 -15.438 1 9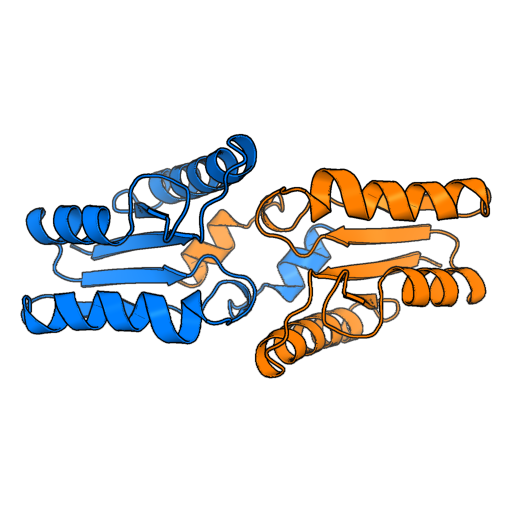4.88 86 LYS B CA 1
ATOM 1617 C C . LYS B 1 86 ? -7.324 -21.844 -16.578 1 94.88 86 LYS B C 1
ATOM 1619 O O . LYS B 1 86 ? -7.609 -23.016 -16.391 1 94.88 86 LYS B O 1
ATOM 1624 N N . THR B 1 87 ? -7.41 -21.25 -17.703 1 94.56 87 THR B N 1
ATOM 1625 C CA . THR B 1 87 ? -7.938 -21.938 -18.891 1 94.56 87 THR B CA 1
ATOM 1626 C C . THR B 1 87 ? -7.004 -23.062 -19.328 1 94.56 87 THR B C 1
ATOM 1628 O O . THR B 1 87 ? -7.457 -24.125 -19.734 1 94.56 87 THR B O 1
ATOM 1631 N N . ASN B 1 88 ? -5.738 -22.859 -19.078 1 93.69 88 ASN B N 1
ATOM 1632 C CA . ASN B 1 88 ? -4.742 -23.797 -19.594 1 93.69 88 ASN B CA 1
ATOM 1633 C C . ASN B 1 88 ? -4.305 -24.797 -18.516 1 93.69 88 ASN B C 1
ATOM 1635 O O . ASN B 1 88 ? -3.621 -25.781 -18.812 1 93.69 88 ASN B O 1
ATOM 1639 N N . HIS B 1 89 ? -4.719 -24.531 -17.266 1 95.06 89 HIS B N 1
ATOM 1640 C CA . HIS B 1 89 ? -4.332 -25.391 -16.141 1 95.06 89 HIS B CA 1
ATOM 1641 C C . HIS B 1 89 ? -5.504 -25.625 -15.195 1 95.06 89 HIS B C 1
ATOM 1643 O O . HIS B 1 89 ? -5.484 -25.172 -14.047 1 95.06 89 HIS B O 1
ATOM 1649 N N . LYS B 1 90 ? -6.391 -26.438 -15.562 1 93.19 90 LYS B N 1
ATOM 1650 C CA . LYS B 1 90 ? -7.652 -26.656 -14.867 1 93.19 90 LYS B CA 1
ATOM 1651 C C . LYS B 1 90 ? -7.434 -27.422 -13.562 1 93.19 90 LYS B C 1
ATOM 1653 O O . LYS B 1 90 ? -8.289 -27.406 -12.68 1 93.19 90 LYS B O 1
ATOM 1658 N N . ASP B 1 91 ? -6.332 -27.984 -13.516 1 95 91 ASP B N 1
ATOM 1659 C CA . ASP B 1 91 ? -6.035 -28.797 -12.336 1 95 91 ASP B CA 1
ATOM 1660 C C . ASP B 1 91 ? -5.445 -27.938 -11.219 1 95 91 ASP B C 1
ATOM 1662 O O . ASP B 1 91 ? -5.215 -28.422 -10.109 1 95 91 ASP B O 1
ATOM 1666 N N . ILE B 1 92 ? -5.18 -26.719 -11.5 1 96.5 92 ILE B N 1
ATOM 1667 C CA . ILE B 1 92 ? -4.582 -25.812 -10.539 1 96.5 92 ILE B CA 1
ATOM 1668 C C . ILE B 1 92 ? -5.625 -24.797 -10.07 1 96.5 92 ILE B C 1
ATOM 1670 O O . ILE B 1 92 ? -6.398 -24.281 -10.875 1 96.5 92 ILE B O 1
ATOM 1674 N N . GLU B 1 93 ? -5.754 -24.562 -8.812 1 97.38 93 GLU B N 1
ATOM 1675 C CA . GLU B 1 93 ? -6.637 -23.547 -8.25 1 97.38 93 GLU B CA 1
ATOM 1676 C C . GLU B 1 93 ? -5.926 -22.203 -8.125 1 97.38 93 GLU B C 1
ATOM 1678 O O . GLU B 1 93 ? -4.891 -22.094 -7.465 1 97.38 93 GLU B O 1
ATOM 1683 N N . PHE B 1 94 ? -6.445 -21.188 -8.812 1 97.56 94 PHE B N 1
ATOM 1684 C CA . PHE B 1 94 ? -5.945 -19.828 -8.719 1 97.56 94 PHE B CA 1
ATOM 1685 C C . PHE B 1 94 ? -6.879 -18.953 -7.879 1 97.56 94 PHE B C 1
ATOM 1687 O O . PHE B 1 94 ? -8.078 -18.891 -8.141 1 97.56 94 PHE B O 1
ATOM 1694 N N . THR B 1 95 ? -6.352 -18.328 -6.855 1 96.75 95 THR B N 1
ATOM 1695 C CA . THR B 1 95 ? -7.137 -17.438 -6.004 1 96.75 95 THR B CA 1
ATOM 1696 C C . THR B 1 95 ? -6.5 -16.047 -5.941 1 96.75 95 THR B C 1
ATOM 1698 O O . THR B 1 95 ? -5.34 -15.914 -5.547 1 96.75 95 THR B O 1
ATOM 1701 N N . VAL B 1 96 ? -7.238 -15.078 -6.32 1 96.75 96 VAL B N 1
ATOM 1702 C CA . VAL B 1 96 ? -6.801 -13.703 -6.133 1 96.75 96 VAL B CA 1
ATOM 1703 C C . VAL B 1 96 ? -7.273 -13.188 -4.777 1 96.75 96 VAL B C 1
ATOM 1705 O O . VAL B 1 96 ? -8.477 -13.125 -4.516 1 96.75 96 VAL B O 1
ATOM 1708 N N . LEU B 1 97 ? -6.328 -12.859 -3.988 1 96.81 97 LEU B N 1
ATOM 1709 C CA . LEU B 1 97 ? -6.633 -12.359 -2.652 1 96.81 97 LEU B CA 1
ATOM 1710 C C . LEU B 1 97 ? -7.023 -10.883 -2.701 1 96.81 97 LEU B C 1
ATOM 1712 O O . LEU B 1 97 ? -6.738 -10.195 -3.684 1 96.81 97 LEU B O 1
ATOM 1716 N N . PRO B 1 98 ? -7.766 -10.391 -1.643 1 95 98 PRO B N 1
ATOM 1717 C CA . PRO B 1 98 ? -7.988 -8.945 -1.572 1 95 98 PRO B CA 1
ATOM 1718 C C . PRO B 1 98 ? -6.691 -8.141 -1.625 1 95 98 PRO B C 1
ATOM 1720 O O . PRO B 1 98 ? -5.676 -8.562 -1.065 1 95 98 PRO B O 1
ATOM 1723 N N . HIS B 1 99 ? -6.738 -7.023 -2.379 1 96.25 99 HIS B N 1
ATOM 1724 C CA . HIS B 1 99 ? -5.547 -6.184 -2.436 1 96.25 99 HIS B CA 1
ATOM 1725 C C . HIS B 1 99 ? -5.219 -5.598 -1.066 1 96.25 99 HIS B C 1
ATOM 1727 O O . HIS B 1 99 ? -6.051 -5.641 -0.155 1 96.25 99 HIS B O 1
ATOM 1733 N N . PHE B 1 100 ? -4.047 -5.105 -0.87 1 96.12 100 PHE B N 1
ATOM 1734 C CA . PHE B 1 100 ? -3.482 -4.73 0.422 1 96.12 100 PHE B CA 1
ATOM 1735 C C . PHE B 1 100 ? -4.41 -3.773 1.159 1 96.12 100 PHE B C 1
ATOM 1737 O O . PHE B 1 100 ? -4.68 -3.953 2.35 1 96.12 100 PHE B O 1
ATOM 1744 N N . GLY B 1 101 ? -4.941 -2.785 0.451 1 94.19 101 GLY B N 1
ATOM 1745 C CA . GLY B 1 101 ? -5.801 -1.788 1.068 1 94.19 101 GLY B CA 1
ATOM 1746 C C . GLY B 1 101 ? -7.066 -2.377 1.663 1 94.19 101 GLY B C 1
ATOM 1747 O O . GLY B 1 101 ? -7.727 -1.74 2.488 1 94.19 101 GLY B O 1
ATOM 1748 N N . GLN B 1 102 ? -7.402 -3.58 1.345 1 93.44 102 GLN B N 1
ATOM 1749 C CA . GLN B 1 102 ? -8.617 -4.234 1.821 1 93.44 102 GLN B CA 1
ATOM 1750 C C . GLN B 1 102 ? -8.305 -5.23 2.932 1 93.44 102 GLN B C 1
ATOM 1752 O O . GLN B 1 102 ? -9.211 -5.871 3.473 1 93.44 102 GLN B O 1
ATOM 1757 N N . CYS B 1 103 ? -7.066 -5.371 3.293 1 94.56 103 CYS B N 1
ATOM 1758 C CA . CYS B 1 103 ? -6.684 -6.312 4.34 1 94.56 103 CYS B CA 1
ATOM 1759 C C . CYS B 1 103 ? -7.234 -5.875 5.691 1 94.56 103 CYS B C 1
ATOM 1761 O O . CYS B 1 103 ? -7.281 -4.68 5.988 1 94.56 103 CYS B O 1
ATOM 1763 N N . ASN B 1 104 ? -7.648 -6.844 6.422 1 94.5 104 ASN B N 1
ATOM 1764 C CA . ASN B 1 104 ? -7.992 -6.566 7.812 1 94.5 104 ASN B CA 1
ATOM 1765 C C . ASN B 1 104 ? -6.781 -6.074 8.602 1 94.5 104 ASN B C 1
ATOM 1767 O O . ASN B 1 104 ? -5.711 -6.68 8.547 1 94.5 104 ASN B O 1
ATOM 1771 N N . GLY B 1 105 ? -6.945 -4.938 9.227 1 94.94 105 GLY B N 1
ATOM 1772 C CA . GLY B 1 105 ? -5.883 -4.473 10.109 1 94.94 105 GLY B CA 1
ATOM 1773 C C . GLY B 1 105 ? -5.105 -3.305 9.531 1 94.94 105 GLY B C 1
ATOM 1774 O O . GLY B 1 105 ? -4.184 -2.793 10.172 1 94.94 105 GLY B O 1
ATOM 1775 N N . VAL B 1 106 ? -5.48 -2.861 8.328 1 95.75 106 VAL B N 1
ATOM 1776 C CA . VAL B 1 106 ? -4.766 -1.769 7.676 1 95.75 106 VAL B CA 1
ATOM 1777 C C . VAL B 1 106 ? -4.789 -0.531 8.57 1 95.75 106 VAL B C 1
ATOM 1779 O O . VAL B 1 106 ? -3.746 0.069 8.836 1 95.75 106 VAL B O 1
ATOM 1782 N N . GLU B 1 107 ? -6.031 -0.163 9.086 1 95.69 107 GLU B N 1
ATOM 1783 C CA . GLU B 1 107 ? -6.156 1.029 9.914 1 95.69 107 GLU B CA 1
ATOM 1784 C C . GLU B 1 107 ? -5.332 0.902 11.195 1 95.69 107 GLU B C 1
ATOM 1786 O O . GLU B 1 107 ? -4.719 1.872 11.641 1 95.69 107 GLU B O 1
ATOM 1791 N N . ASP B 1 108 ? -5.336 -0.292 11.789 1 95.62 108 ASP B N 1
ATOM 1792 C CA . ASP B 1 108 ? -4.574 -0.521 13.008 1 95.62 108 ASP B CA 1
ATOM 1793 C C . ASP B 1 108 ? -3.074 -0.427 12.75 1 95.62 108 ASP B C 1
ATOM 1795 O O . ASP B 1 108 ? -2.32 0.053 13.602 1 95.62 108 ASP B O 1
ATOM 1799 N N . LEU B 1 109 ? -2.623 -0.932 11.617 1 95.62 109 LEU B N 1
ATOM 1800 C CA . LEU B 1 109 ? -1.212 -0.853 11.266 1 95.62 109 LEU B CA 1
ATOM 1801 C C . LEU B 1 109 ? -0.766 0.599 11.125 1 95.62 109 LEU B C 1
ATOM 1803 O O . LEU B 1 109 ? 0.291 0.978 11.641 1 95.62 109 LEU B O 1
ATOM 1807 N N . ILE B 1 110 ? -1.609 1.419 10.438 1 95.56 110 ILE B N 1
ATOM 1808 C CA . ILE B 1 110 ? -1.287 2.83 10.258 1 95.56 110 ILE B CA 1
ATOM 1809 C C . ILE B 1 110 ? -1.203 3.523 11.609 1 95.56 110 ILE B C 1
ATOM 1811 O O . ILE B 1 110 ? -0.24 4.242 11.891 1 95.56 110 ILE B O 1
ATOM 1815 N N . LEU B 1 111 ? -2.154 3.252 12.477 1 95.31 111 LEU B N 1
ATOM 1816 C CA . LEU B 1 111 ? -2.205 3.891 13.789 1 95.31 111 LEU B CA 1
ATOM 1817 C C . LEU B 1 111 ? -1.003 3.488 14.633 1 95.31 111 LEU B C 1
ATOM 1819 O O . LEU B 1 111 ? -0.425 4.32 15.336 1 95.31 111 LEU B O 1
ATOM 1823 N N . SER B 1 112 ? -0.625 2.225 14.547 1 95.06 112 SER B N 1
ATOM 1824 C CA . SER B 1 112 ? 0.471 1.717 15.359 1 95.06 112 SER B CA 1
ATOM 1825 C C . SER B 1 112 ? 1.813 2.266 14.891 1 95.06 112 SER B C 1
ATOM 1827 O O . SER B 1 112 ? 2.809 2.195 15.617 1 95.06 112 SER B O 1
ATOM 1829 N N . ASN B 1 113 ? 1.896 2.754 13.68 1 95.44 113 ASN B N 1
ATOM 1830 C CA . ASN B 1 113 ? 3.139 3.283 13.133 1 95.44 113 ASN B CA 1
ATOM 1831 C C . ASN B 1 113 ? 3.111 4.805 13.047 1 95.44 113 ASN B C 1
ATOM 1833 O O . ASN B 1 113 ? 3.963 5.41 12.391 1 95.44 113 ASN B O 1
ATOM 1837 N N . SER B 1 114 ? 2.037 5.504 13.562 1 91.62 114 SER B N 1
ATOM 1838 C CA . SER B 1 114 ? 1.885 6.953 13.492 1 91.62 114 SER B CA 1
ATOM 1839 C C . SER B 1 114 ? 2.156 7.605 14.836 1 91.62 114 SER B C 1
ATOM 1841 O O . SER B 1 114 ? 2.023 6.965 15.883 1 91.62 114 SER B O 1
#

Radius of gyration: 18.83 Å; Cα contacts (8 Å, |Δi|>4): 412; chains: 2; bounding box: 29×59×39 Å

pLDDT: mean 95.02, std 2.9, range [84.38, 98.5]

InterPro domains:
  IPR002762 Sirohydrochlorin cobaltochelatase CbiX-like [PF01903] (9-110)
  IPR050963 Sirohydrochlorin Cobaltochelatase/CbiX [PTHR33542] (3-103)

Nearest PDB structures (foldseek):
  8i58-assembly1_A  TM=8.626E-01  e=4.313E-09  Methanocaldococcus jannaschii DSM 2661
  3lyh-assembly1_A  TM=8.332E-01  e=6.418E-09  Marinobacter nauticus VT8
  3lyh-assembly1_B  TM=8.442E-01  e=2.115E-08  Marinobacter nauticus VT8
  6jv6-assembly1_A  TM=8.879E-01  e=1.943E-05  Bacillus spizizenii
  5zta-assembly2_B  TM=8.832E-01  e=1.593E-05  Bacillus subtilis subsp. subtilis str. 168

Secondary structure (DSSP, 8-state):
-EEEEEEE---SSHHHHHHHHHHHHHHHTT-TTEEEEESSSSSSBHHHHHHHHHHTT-SEEEEEE--SS--HIIIIIHHHHHHHHHHH-TTSEEEEPPPGGGSTTHHHHHHHT-/-EEEEEEE---SSHHHHHHHHHHHHHHHTT-TTEEEEESSSSSSBHHHHHHHHHHTT-SEEEEEE--SS--HIIIIIHHHHHHHHHHH-TTSEEEEPPPGGGSTTHHHHHHHT-

=== Feature glossary ===
Legend for the data blocks above and below:

— What the protein is —

Sequence gives the chain of amino acids in standard one-letter code (A=alanine, C=cysteine, …, Y=tyrosine), read N→C. It is the only feature that is directly encoded by the gene; all structural features are derived from the folded form of this sequence.

The annotation block draws on four external resources. InterPro: which protein families and domains the sequence belongs to. GO: standardized terms for what the protein does, what process it participates in, and where in the cell it acts. CATH: which structural fold it has in the CATH hierarchy. Organism: the species of origin.

— Where its atoms are —

Atomic coordinates in PDBx/mmCIF format — the same representation the Protein Data Bank distributes. Each line of the _atom_site loop places one backbone atom in Cartesian space (units: ångströms, origin: arbitrary).

Six rendered views show the 3D structure from the faces of a cube — i.e. along ±x, ±y, ±z. Rendering representation is drawn randomly per protein from cartoon (secondary-structure ribbons), sticks (backbone bonds), or molecular surface; coloring is either N→C rainbow (blue at the N-terminus through red at the C-terminus) or one color per chain.

— Local backbone conformation —

DSSP 8-state secondary structure assigns each residue one of H (α-helix), G (3₁₀-helix), I (π-helix), E (extended β-strand), B (isolated β-bridge), T (hydrogen-bonded turn), S (bend), or '-' (coil). The assignment is computed from backbone hydrogen-bond geometry via the Kabsch–Sander algorithm.

P-SEA three-state annotation labels each residue as helix, strand, or coil based purely on the geometry of the Cα trace. It serves as a fallback when the full backbone (and thus DSSP) is unavailable.

φ (phi) and ψ (psi) are the two rotatable backbone dihedrals per residue: φ is the C(i-1)–N–Cα–C torsion, ψ is the N–Cα–C–N(i+1) torsion, both in degrees on (−180°, 180°]. α-helical residues cluster near (−60°, −45°); β-strand residues near (−120°, +130°). A Ramachandran plot is simply a scatter of (φ, ψ) for every residue.

— Global shape and packing —

Radius of gyration (Rg) is the root-mean-square distance of Cα atoms from their centroid — a single number for overall size and compactness. A globular domain of N residues has Rg ≈ 2.2·N^0.38 Å; an extended or disordered chain has a much larger Rg. The Cα contact count is the number of residue pairs whose Cα atoms are within 8 Å and are more than four positions apart in sequence — a standard proxy for tertiary packing density. The bounding box is the smallest axis-aligned box enclosing all Cα atoms.

Accessible surface area quantifies burial. A residue with SASA near zero is packed into the hydrophobic core; one with SASA >100 Å² sits on the surface. Computed here via the Shrake–Rupley numerical algorithm with a 1.4 Å probe.

The contact map is a binary N×N matrix image: pixel (i, j) is dark where Cα_i and Cα_j are within 8 Å and |i−j|>4. Because the |i−j|>4 filter removes local helical contacts, off-diagonal stripes parallel to the main diagonal indicate parallel β-sheets; stripes perpendicular to it indicate antiparallel β-sheets. The Ramachandran plot scatters every residue's (φ, ψ) pair against the sterically allowed regions. The PAE heatmap renders the predicted-aligned-error matrix.

— Structural neighborhood —

A 3Di character summarizes, for each residue, the relative orientation of the Cα frame of its nearest spatial neighbor. Because it encodes fold topology rather than chemistry, 3Di alignments detect remote structural similarity that sequence alignment misses.

Structural nearest neighbors (via Foldseek easy-search vs the PDB). Reported per hit: target PDB id, E-value, and alignment TM-score. A TM-score above ~0.5 is the conventional threshold for 'same fold'.

— Confidence and disorder —

For AlphaFold models, the B-factor field carries pLDDT — the model's own estimate of local accuracy on a 0–100 scale. Regions with pLDDT<50 should be treated as essentially unmodeled; they often correspond to intrinsically disordered segments.

B-factor (Debye–Waller factor) reflects atomic displacement in the crystal lattice. It is an experimental observable (units Å²), not a prediction; low values mean the atom is pinned down, high values mean it moves or is heterogeneous across the crystal.

Predicted Aligned Error (PAE) is an AlphaFold confidence matrix: entry (i, j) is the expected error in the position of residue j, in ångströms, when the prediction is superimposed on the true structure at residue i. Low PAE within a block of residues means that block is internally rigid and well-predicted; high PAE between two blocks means their relative placement is uncertain even if each block individually is confident.